Protein AF-A0AAV9V2N9-F1 (afdb_monomer)

Structure (mmCIF, N/CA/C/O backbone):
data_AF-A0AAV9V2N9-F1
#
_entry.id   AF-A0AAV9V2N9-F1
#
loop_
_atom_site.group_PDB
_atom_site.id
_atom_site.type_symbol
_atom_site.label_atom_id
_atom_site.label_alt_id
_atom_site.label_comp_id
_atom_site.label_asym_id
_atom_site.label_entity_id
_atom_site.label_seq_id
_atom_site.pdbx_PDB_ins_code
_atom_site.Cartn_x
_atom_site.Cartn_y
_atom_site.Cartn_z
_atom_site.occupancy
_atom_site.B_iso_or_equiv
_atom_site.auth_seq_id
_atom_site.auth_comp_id
_atom_site.auth_asym_id
_atom_site.auth_atom_id
_atom_site.pdbx_PDB_model_num
ATOM 1 N N . MET A 1 1 ? 4.483 34.507 1.589 1.00 30.48 1 MET A N 1
ATOM 2 C CA . MET A 1 1 ? 4.073 34.152 0.216 1.00 30.48 1 MET A CA 1
ATOM 3 C C . MET A 1 1 ? 5.018 33.038 -0.164 1.00 30.48 1 MET A C 1
ATOM 5 O O . MET A 1 1 ? 6.192 33.314 -0.370 1.00 30.48 1 MET A O 1
ATOM 9 N N . ASP A 1 2 ? 4.564 31.798 -0.028 1.0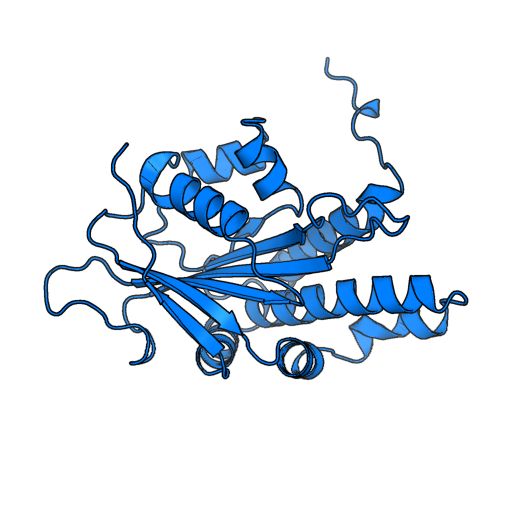0 30.20 2 ASP A N 1
ATOM 10 C CA . ASP A 1 2 ? 5.466 30.648 -0.037 1.00 30.20 2 ASP A CA 1
ATOM 11 C C . ASP A 1 2 ? 5.952 30.371 -1.460 1.00 30.20 2 ASP A C 1
ATOM 13 O O . ASP A 1 2 ? 5.173 30.334 -2.413 1.00 30.20 2 ASP A O 1
ATOM 17 N N . ASP A 1 3 ? 7.270 30.253 -1.594 1.00 29.77 3 ASP A N 1
ATOM 18 C CA . ASP A 1 3 ? 7.972 30.055 -2.854 1.00 29.77 3 ASP A CA 1
ATOM 19 C C . ASP A 1 3 ? 7.705 28.642 -3.400 1.00 29.77 3 ASP A C 1
ATOM 21 O O . ASP A 1 3 ? 8.284 27.642 -2.961 1.00 29.77 3 ASP A O 1
ATOM 25 N N . LEU A 1 4 ? 6.816 28.575 -4.392 1.00 33.50 4 LEU A N 1
ATOM 26 C CA . LEU A 1 4 ? 6.426 27.361 -5.110 1.00 33.50 4 LEU A CA 1
ATOM 27 C C . LEU A 1 4 ? 7.576 26.739 -5.934 1.00 33.50 4 LEU A C 1
ATOM 29 O O . LEU A 1 4 ? 7.412 25.634 -6.447 1.00 33.50 4 LEU A O 1
ATOM 33 N N . THR A 1 5 ? 8.756 27.370 -6.035 1.00 35.03 5 THR A N 1
ATOM 34 C CA . THR A 1 5 ? 9.947 26.758 -6.666 1.00 35.03 5 THR A CA 1
ATOM 35 C C . THR A 1 5 ? 10.635 25.713 -5.777 1.00 35.03 5 THR A C 1
ATOM 37 O O . THR A 1 5 ? 11.459 24.923 -6.248 1.00 35.03 5 THR A O 1
ATOM 40 N N . THR A 1 6 ? 10.257 25.633 -4.497 1.00 40.78 6 THR A N 1
ATOM 41 C CA . THR A 1 6 ? 10.691 24.560 -3.587 1.00 40.78 6 THR A CA 1
ATOM 42 C C . THR A 1 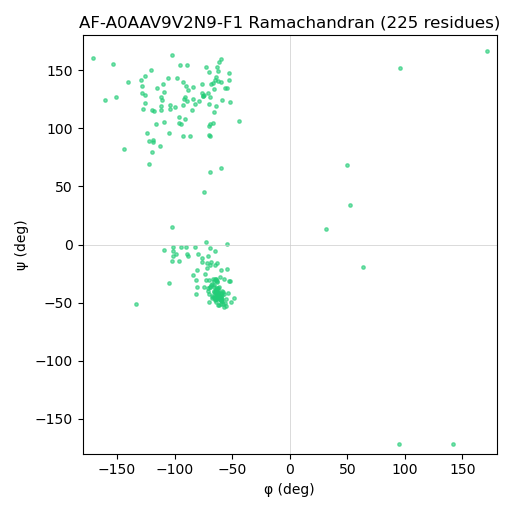6 ? 9.919 23.253 -3.770 1.00 40.78 6 THR A C 1
ATOM 44 O O . THR A 1 6 ? 10.378 22.219 -3.275 1.00 40.78 6 THR A O 1
ATOM 47 N N . ALA A 1 7 ? 8.847 23.240 -4.579 1.00 38.03 7 ALA A N 1
ATOM 48 C CA . ALA A 1 7 ? 8.290 22.024 -5.176 1.00 38.03 7 ALA A CA 1
ATOM 49 C C . ALA A 1 7 ? 9.271 21.488 -6.237 1.00 38.03 7 ALA A C 1
ATOM 51 O O . ALA A 1 7 ? 9.019 21.467 -7.442 1.00 38.03 7 ALA A O 1
ATOM 52 N N . ARG A 1 8 ? 10.468 21.119 -5.775 1.00 42.62 8 ARG A N 1
ATOM 53 C CA . ARG A 1 8 ? 11.568 20.624 -6.586 1.00 42.62 8 ARG A CA 1
ATOM 54 C C . ARG A 1 8 ? 11.140 19.285 -7.162 1.00 42.62 8 ARG A C 1
ATOM 56 O O . ARG A 1 8 ? 11.192 18.264 -6.476 1.00 42.62 8 ARG A O 1
ATOM 63 N N . TRP A 1 9 ? 10.801 19.296 -8.446 1.00 45.22 9 TRP A N 1
ATOM 64 C CA . TRP A 1 9 ? 10.860 18.149 -9.347 1.00 45.22 9 TRP A CA 1
ATOM 65 C C . TRP A 1 9 ? 12.304 17.641 -9.415 1.00 45.22 9 TRP A C 1
ATOM 67 O O . TRP A 1 9 ? 12.992 17.769 -10.421 1.00 45.22 9 TRP A O 1
ATOM 77 N N . HIS A 1 10 ? 12.824 17.124 -8.305 1.00 43.28 10 HIS A N 1
ATOM 78 C CA . HIS A 1 10 ? 14.126 16.497 -8.304 1.00 43.28 10 HIS A CA 1
ATOM 79 C C . HIS A 1 10 ? 13.978 15.191 -9.099 1.00 43.28 10 HIS A C 1
ATOM 81 O O . HIS A 1 10 ? 13.104 14.392 -8.753 1.00 43.28 10 HIS A O 1
ATOM 87 N N . PRO A 1 11 ? 14.798 14.920 -10.129 1.00 48.94 11 PRO A N 1
ATOM 88 C CA . PRO A 1 11 ? 14.666 13.714 -10.953 1.00 48.94 11 PRO A CA 1
ATOM 89 C C . PRO A 1 11 ? 14.643 12.411 -10.136 1.00 48.94 11 PRO A C 1
ATOM 91 O O . PRO A 1 11 ? 13.920 11.474 -10.463 1.00 48.94 11 PRO A O 1
ATOM 94 N N . SER A 1 12 ? 15.336 12.376 -8.990 1.00 53.06 12 SER A N 1
ATOM 95 C CA . SER A 1 12 ? 15.296 11.232 -8.058 1.00 53.06 12 SER A CA 1
ATOM 96 C C . SER A 1 12 ? 13.926 10.973 -7.404 1.00 53.06 12 SER A C 1
ATOM 98 O O . SER A 1 12 ? 13.690 9.881 -6.887 1.00 53.06 12 SER A O 1
ATOM 100 N N . ARG A 1 13 ? 13.019 11.957 -7.422 1.00 66.81 13 ARG A N 1
ATOM 101 C CA . ARG A 1 13 ? 11.655 11.891 -6.875 1.00 66.81 13 ARG A CA 1
ATOM 102 C C . ARG A 1 13 ? 10.589 11.677 -7.949 1.00 66.81 13 ARG A C 1
ATOM 104 O O . ARG A 1 13 ? 9.438 11.433 -7.601 1.00 66.81 13 ARG A O 1
ATOM 111 N N . PHE A 1 14 ? 10.960 11.687 -9.233 1.00 79.75 14 PHE A N 1
ATOM 112 C CA . PHE A 1 14 ? 10.025 11.559 -10.355 1.00 79.75 14 PHE A CA 1
ATOM 113 C C . PHE A 1 14 ? 9.079 10.359 -10.211 1.00 79.75 14 PHE A C 1
ATOM 115 O O . PHE A 1 14 ? 7.864 10.512 -10.279 1.00 79.75 14 PHE A O 1
ATOM 122 N N . ARG A 1 15 ? 9.624 9.173 -9.914 1.00 83.62 15 ARG A N 1
ATOM 123 C CA . ARG A 1 15 ? 8.832 7.941 -9.761 1.00 83.62 15 ARG A CA 1
ATOM 124 C C . ARG A 1 15 ? 7.879 7.976 -8.563 1.00 83.62 15 ARG A C 1
ATOM 126 O O . ARG A 1 15 ? 6.758 7.502 -8.678 1.00 83.62 15 ARG A O 1
ATOM 133 N N . HIS A 1 16 ? 8.284 8.590 -7.451 1.00 83.44 16 HIS A N 1
ATOM 134 C CA . HIS A 1 16 ? 7.426 8.758 -6.272 1.00 83.44 16 HIS A CA 1
ATOM 135 C C . HIS A 1 16 ? 6.204 9.631 -6.604 1.00 83.44 16 HIS A C 1
ATOM 137 O O . HIS A 1 16 ? 5.066 9.270 -6.292 1.00 83.44 16 HIS A O 1
ATOM 143 N N . HIS A 1 17 ? 6.429 10.749 -7.304 1.00 82.38 17 HIS A N 1
ATOM 144 C CA . HIS A 1 17 ? 5.348 11.615 -7.779 1.00 82.38 17 HIS A CA 1
ATOM 145 C C . HIS A 1 17 ? 4.471 10.923 -8.820 1.00 82.38 17 HIS A C 1
ATOM 147 O O . HIS A 1 17 ? 3.252 11.064 -8.773 1.00 82.38 17 HIS A O 1
ATOM 153 N N . PHE A 1 18 ? 5.071 10.157 -9.735 1.00 86.94 18 PHE A N 1
ATOM 154 C CA . PHE A 1 18 ? 4.333 9.391 -10.733 1.00 86.94 18 PHE A CA 1
ATOM 155 C C . PHE A 1 18 ? 3.353 8.411 -10.079 1.00 86.94 18 PHE A C 1
ATOM 157 O O . PHE A 1 18 ? 2.168 8.461 -10.397 1.00 86.94 18 PHE A O 1
ATOM 164 N N . ILE A 1 19 ? 3.818 7.594 -9.126 1.00 88.19 19 ILE A N 1
ATOM 165 C CA . ILE A 1 19 ? 2.978 6.628 -8.398 1.00 88.19 19 ILE A CA 1
ATOM 166 C C . ILE A 1 19 ? 1.816 7.341 -7.710 1.00 88.19 19 ILE A C 1
ATOM 168 O O . ILE A 1 19 ? 0.660 6.998 -7.940 1.00 88.19 19 ILE A O 1
ATOM 172 N N . THR A 1 20 ? 2.121 8.364 -6.908 1.00 84.62 20 THR A N 1
ATOM 173 C CA . THR A 1 20 ? 1.107 9.082 -6.124 1.00 84.62 20 THR A CA 1
ATOM 174 C C . THR A 1 20 ? 0.051 9.704 -7.044 1.00 84.62 20 THR A C 1
ATOM 176 O O . THR A 1 20 ? -1.144 9.481 -6.868 1.00 84.62 20 THR A O 1
ATOM 179 N N . ASN A 1 21 ? 0.477 10.417 -8.092 1.00 87.38 21 ASN A N 1
ATOM 180 C CA . ASN A 1 21 ? -0.438 11.049 -9.045 1.00 87.38 21 ASN A CA 1
ATOM 181 C C . ASN A 1 21 ? -1.280 10.029 -9.815 1.00 87.38 21 ASN A C 1
ATOM 183 O O . ASN A 1 21 ? -2.457 10.281 -10.080 1.00 87.38 21 ASN A O 1
ATOM 187 N N . TYR A 1 22 ? -0.683 8.899 -10.198 1.00 91.44 22 TYR A N 1
ATOM 188 C CA . TYR A 1 22 ? -1.402 7.829 -10.874 1.00 91.44 22 TYR A CA 1
ATOM 189 C C . TYR A 1 22 ? -2.496 7.265 -9.970 1.00 91.44 22 TYR A C 1
ATOM 191 O O . TYR A 1 22 ? -3.656 7.216 -10.372 1.00 91.44 22 TYR A O 1
ATOM 199 N N . LEU A 1 23 ? -2.148 6.891 -8.738 1.00 91.31 23 LEU A N 1
ATOM 200 C CA . LEU A 1 23 ? -3.081 6.277 -7.798 1.00 91.31 23 LEU A CA 1
ATOM 201 C C . LEU A 1 23 ? -4.194 7.237 -7.362 1.00 91.31 23 LEU A C 1
ATOM 203 O O . LEU A 1 23 ? -5.339 6.807 -7.250 1.00 91.31 23 LEU A O 1
ATOM 207 N N . CYS A 1 24 ? -3.915 8.536 -7.216 1.00 88.50 24 CYS A N 1
ATOM 208 C CA . CYS A 1 24 ? -4.960 9.541 -6.994 1.00 88.50 24 CYS A CA 1
ATOM 209 C C . CYS A 1 24 ? -5.966 9.575 -8.155 1.00 88.50 24 CYS A C 1
ATOM 211 O O . CYS A 1 24 ? -7.172 9.487 -7.930 1.00 88.50 24 CYS A O 1
ATOM 213 N N . LYS A 1 25 ? -5.486 9.606 -9.407 1.00 91.31 25 LYS A N 1
ATOM 214 C CA . LYS A 1 25 ? -6.361 9.547 -10.592 1.00 91.31 25 LYS A CA 1
ATOM 215 C C . LYS A 1 25 ? -7.123 8.224 -10.684 1.00 91.31 25 LYS A C 1
ATOM 217 O O . LYS A 1 25 ? -8.287 8.217 -11.077 1.00 91.31 25 LYS A O 1
ATOM 222 N N . ALA A 1 26 ? -6.482 7.110 -10.337 1.00 92.38 26 ALA A N 1
ATOM 223 C CA . ALA A 1 26 ? -7.113 5.795 -10.321 1.00 92.38 26 ALA A CA 1
ATOM 224 C C . ALA A 1 26 ? -8.224 5.722 -9.265 1.00 92.38 26 ALA A C 1
ATOM 226 O O . ALA A 1 26 ? -9.309 5.230 -9.566 1.00 92.38 26 ALA A O 1
ATOM 227 N N . ARG A 1 27 ? -8.005 6.274 -8.065 1.00 92.38 27 ARG A N 1
ATOM 228 C CA . ARG A 1 27 ? -9.026 6.372 -7.014 1.00 92.38 27 ARG A CA 1
ATOM 229 C C . ARG A 1 27 ? -10.241 7.163 -7.497 1.00 92.38 27 ARG A C 1
ATOM 231 O O . ARG A 1 27 ? -11.364 6.691 -7.345 1.00 92.38 27 ARG A O 1
ATOM 238 N N . ASP A 1 28 ? -10.022 8.317 -8.123 1.00 91.94 28 ASP A N 1
ATOM 239 C CA . ASP A 1 28 ? -11.106 9.174 -8.622 1.00 91.94 28 ASP A CA 1
ATOM 240 C C . ASP A 1 28 ? -11.877 8.518 -9.785 1.00 91.94 28 ASP A C 1
ATOM 242 O O . ASP A 1 28 ? -13.093 8.686 -9.914 1.00 91.94 28 ASP A O 1
ATOM 246 N N . LYS A 1 29 ? -11.176 7.738 -10.620 1.00 94.50 29 LYS A N 1
ATOM 247 C CA . LYS A 1 29 ? -11.753 6.957 -11.722 1.00 94.50 29 LYS A CA 1
ATOM 248 C C . LYS A 1 29 ? -12.595 5.783 -11.223 1.00 94.50 29 LYS A C 1
ATOM 250 O O . LYS A 1 29 ? -13.705 5.592 -11.712 1.00 94.50 29 LYS A O 1
ATOM 255 N N . HIS A 1 30 ? -12.052 4.979 -10.310 1.00 94.38 30 HIS A N 1
ATOM 256 C CA . HIS A 1 30 ? -12.666 3.720 -9.878 1.00 94.38 30 HIS A CA 1
ATOM 257 C C . HIS A 1 30 ? -13.711 3.911 -8.781 1.00 94.38 30 HIS A C 1
ATOM 259 O O . HIS A 1 30 ? -14.632 3.107 -8.712 1.00 94.38 30 HIS A O 1
ATOM 265 N N . LYS A 1 31 ? -13.605 4.982 -7.978 1.00 91.75 31 LYS A N 1
ATOM 266 C CA . LYS A 1 31 ? -14.532 5.320 -6.885 1.00 91.75 31 LYS A CA 1
ATOM 267 C C . LYS A 1 31 ? -14.782 4.108 -5.973 1.00 91.75 31 LYS A C 1
ATOM 269 O O . LYS A 1 31 ? -15.884 3.555 -5.999 1.00 91.75 31 LYS A O 1
ATOM 274 N N . PRO A 1 32 ? -13.760 3.666 -5.211 1.00 88.62 32 PRO A N 1
ATOM 275 C CA . PRO A 1 32 ? -13.840 2.440 -4.424 1.00 88.62 32 PRO A CA 1
ATOM 276 C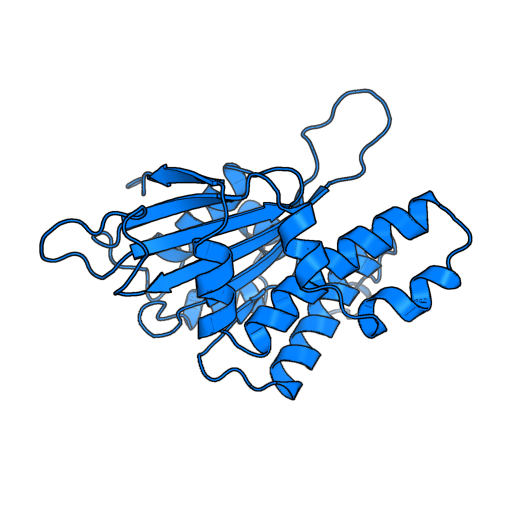 C . PRO A 1 32 ? -15.077 2.434 -3.525 1.00 88.62 32 PRO A C 1
ATOM 278 O O . PRO A 1 32 ? -15.452 3.453 -2.946 1.00 88.62 32 PRO A O 1
ATOM 281 N N . THR A 1 33 ? -15.702 1.263 -3.395 1.00 86.38 33 THR A N 1
ATOM 282 C CA . THR A 1 33 ? -16.938 1.081 -2.616 1.00 86.38 33 THR A CA 1
ATOM 283 C C . THR A 1 33 ? -16.737 1.237 -1.112 1.00 86.38 33 THR A C 1
ATOM 285 O O . THR A 1 33 ? -17.711 1.369 -0.377 1.00 86.38 33 THR A O 1
ATOM 288 N N . VAL A 1 34 ? -15.485 1.205 -0.652 1.00 83.12 34 VAL A N 1
ATOM 289 C CA . VAL A 1 34 ? -15.088 1.504 0.725 1.00 83.12 34 VAL A CA 1
ATOM 290 C C . VAL A 1 34 ? -14.106 2.676 0.719 1.00 83.12 34 VAL A C 1
ATOM 292 O O . VAL A 1 34 ? -13.360 2.831 -0.254 1.00 83.12 34 VAL A O 1
ATOM 295 N N . PRO A 1 35 ? -14.065 3.497 1.780 1.00 82.00 35 PRO A N 1
ATOM 296 C CA . PRO A 1 35 ? -13.072 4.557 1.892 1.00 82.00 35 PRO A CA 1
ATOM 297 C C . PRO A 1 35 ? -11.646 3.989 1.853 1.00 82.00 35 PRO A C 1
ATOM 299 O O . PRO A 1 35 ? -11.291 3.129 2.659 1.00 82.00 35 PRO A O 1
ATOM 302 N N . ILE A 1 36 ? -10.827 4.482 0.920 1.00 87.56 36 ILE A N 1
ATOM 303 C CA . ILE A 1 36 ? -9.404 4.140 0.800 1.00 87.56 36 ILE A CA 1
ATOM 304 C C . ILE A 1 36 ? -8.594 5.423 0.742 1.00 87.56 36 ILE A C 1
ATOM 306 O O . ILE A 1 36 ? -8.846 6.295 -0.099 1.00 87.56 36 ILE A O 1
ATOM 310 N N . THR A 1 37 ? -7.560 5.486 1.572 1.00 86.62 37 THR A N 1
ATOM 311 C CA . THR A 1 37 ? -6.577 6.564 1.511 1.00 86.62 37 THR A CA 1
ATOM 312 C C . THR A 1 37 ? -5.300 6.063 0.865 1.00 86.62 37 THR A C 1
ATOM 314 O O . THR A 1 37 ? -4.667 5.122 1.336 1.00 86.62 37 THR A O 1
ATOM 317 N N . VAL A 1 38 ? -4.940 6.706 -0.242 1.00 88.25 38 VAL A N 1
ATOM 318 C CA . VAL A 1 38 ? -3.639 6.550 -0.888 1.00 88.25 38 VAL A CA 1
ATOM 319 C C . VAL A 1 38 ? -2.734 7.627 -0.323 1.00 88.25 38 VAL A C 1
ATOM 321 O O . VAL A 1 38 ? -3.046 8.808 -0.470 1.00 88.25 38 VAL A O 1
ATOM 324 N N . CYS A 1 39 ? -1.644 7.204 0.300 1.00 87.12 39 CYS A N 1
ATOM 325 C CA . CYS A 1 39 ? -0.656 8.096 0.871 1.00 87.12 39 CYS A CA 1
ATOM 326 C C . CYS A 1 39 ? 0.428 8.455 -0.153 1.00 87.12 39 CYS A C 1
ATOM 328 O O . CYS A 1 39 ? 0.725 7.673 -1.065 1.00 87.12 39 CYS A O 1
ATOM 330 N N . THR A 1 40 ? 1.072 9.608 0.014 1.00 83.38 40 THR A N 1
ATOM 331 C CA . THR A 1 40 ? 2.274 9.942 -0.745 1.00 83.38 40 THR A CA 1
ATOM 332 C C . THR A 1 40 ? 3.387 8.959 -0.425 1.00 83.38 40 THR A C 1
ATOM 334 O O . THR A 1 40 ? 3.509 8.421 0.680 1.00 83.38 40 THR A O 1
ATOM 337 N N . ALA A 1 41 ? 4.279 8.785 -1.397 1.00 78.94 41 ALA A N 1
ATOM 338 C CA . ALA A 1 41 ? 5.403 7.882 -1.228 1.00 78.94 41 ALA A CA 1
ATOM 339 C C . ALA A 1 41 ? 6.508 8.386 -0.277 1.00 78.94 41 ALA A C 1
ATOM 341 O O . ALA A 1 41 ? 7.524 7.713 -0.113 1.00 78.94 41 ALA A O 1
ATOM 342 N N . PHE A 1 42 ? 6.318 9.559 0.335 1.00 79.75 42 PHE A N 1
ATOM 343 C CA . PHE A 1 42 ? 7.222 10.144 1.326 1.00 79.75 42 PHE A CA 1
ATOM 344 C C . PHE A 1 42 ? 6.641 10.141 2.738 1.00 79.75 42 PHE A C 1
ATOM 346 O O . PHE A 1 42 ? 7.373 10.473 3.663 1.00 79.75 42 PHE A O 1
ATOM 353 N N . LEU A 1 43 ? 5.383 9.723 2.927 1.00 83.56 43 LEU A N 1
ATOM 354 C CA . LEU A 1 43 ? 4.702 9.790 4.221 1.00 83.56 43 LEU A CA 1
ATOM 355 C C . LEU A 1 43 ? 5.551 9.220 5.367 1.00 83.56 43 LEU A C 1
ATOM 357 O O . LEU A 1 43 ? 5.671 9.838 6.416 1.00 83.56 43 LEU A O 1
ATOM 361 N N . LEU A 1 44 ? 6.169 8.052 5.177 1.00 83.38 44 LEU A N 1
ATOM 362 C CA . LEU A 1 44 ? 6.963 7.410 6.231 1.00 83.38 44 LEU A CA 1
ATOM 363 C C . LEU A 1 44 ? 8.258 8.172 6.545 1.00 83.38 44 LEU A C 1
ATOM 365 O O . LEU A 1 44 ? 8.632 8.269 7.710 1.00 83.38 44 LEU A O 1
ATOM 369 N N . ASP A 1 45 ? 8.907 8.750 5.529 1.00 81.81 45 ASP A N 1
ATOM 370 C CA . ASP A 1 45 ? 10.077 9.615 5.723 1.00 81.81 45 ASP A CA 1
ATOM 371 C C . ASP A 1 45 ? 9.681 10.900 6.471 1.00 81.81 45 ASP A C 1
ATOM 373 O O . ASP A 1 45 ? 10.415 11.360 7.347 1.00 81.81 45 ASP A O 1
ATOM 377 N N . GLU A 1 46 ? 8.522 11.474 6.133 1.00 82.31 46 GLU A N 1
ATOM 378 C CA . GLU A 1 46 ? 7.975 12.672 6.775 1.00 82.31 46 GLU A CA 1
ATOM 379 C C . GLU A 1 46 ? 7.638 12.400 8.248 1.00 82.31 46 GLU A C 1
ATOM 381 O O . GLU A 1 46 ? 8.063 13.152 9.127 1.00 82.31 46 GLU A O 1
ATOM 386 N N . LEU A 1 47 ? 6.965 11.280 8.539 1.00 81.75 47 LEU A N 1
ATOM 387 C CA . LEU A 1 47 ? 6.633 10.857 9.903 1.00 81.75 47 LEU A CA 1
ATOM 388 C C . LEU A 1 47 ? 7.881 10.623 10.757 1.00 81.75 47 LEU A C 1
ATOM 390 O O . LEU A 1 47 ? 7.944 11.134 11.877 1.00 81.75 47 LEU A O 1
ATOM 394 N N . ALA A 1 48 ? 8.887 9.926 10.220 1.00 81.56 48 ALA A N 1
ATOM 395 C CA . ALA A 1 48 ? 10.139 9.647 10.925 1.00 81.56 48 ALA A CA 1
ATOM 396 C C . ALA A 1 48 ? 10.925 10.928 11.259 1.00 81.56 48 ALA A C 1
ATOM 398 O O . ALA A 1 48 ? 11.607 11.013 12.281 1.00 81.56 48 ALA A O 1
ATOM 399 N N . ARG A 1 49 ? 10.824 11.956 10.409 1.00 81.69 49 ARG A N 1
ATOM 400 C CA . ARG A 1 49 ? 11.475 13.260 10.619 1.00 81.69 49 ARG A CA 1
ATOM 401 C C . ARG A 1 49 ? 10.618 14.256 11.392 1.00 81.69 49 ARG A C 1
ATOM 403 O O . ARG A 1 49 ? 11.087 15.360 11.661 1.00 81.69 49 ARG A O 1
ATOM 410 N N . ASN A 1 50 ? 9.391 13.881 11.758 1.00 76.06 50 ASN A N 1
ATOM 411 C CA . ASN A 1 50 ? 8.377 14.787 12.296 1.00 76.06 50 ASN A CA 1
ATOM 412 C C . ASN A 1 50 ? 8.144 16.018 11.394 1.00 76.06 50 ASN A C 1
ATOM 414 O O . ASN A 1 50 ? 7.873 17.119 11.876 1.00 76.06 50 ASN A O 1
ATOM 418 N N . GLU A 1 51 ? 8.264 15.838 10.077 1.00 79.94 51 GLU A N 1
ATOM 419 C CA . GLU A 1 51 ? 7.916 16.855 9.090 1.00 79.94 51 GLU A CA 1
ATOM 420 C C . GLU A 1 51 ? 6.387 16.919 8.965 1.00 79.94 51 GLU A C 1
ATOM 422 O O . GLU A 1 51 ? 5.704 15.905 8.824 1.00 79.94 51 GLU A O 1
ATOM 427 N N . ARG A 1 52 ? 5.823 18.128 9.043 1.00 69.56 52 ARG A N 1
ATOM 428 C CA . ARG A 1 52 ? 4.373 18.334 8.984 1.00 69.56 52 ARG A CA 1
ATOM 429 C C . ARG A 1 52 ? 3.951 18.684 7.557 1.00 69.56 52 ARG A C 1
ATOM 431 O O . ARG A 1 52 ? 4.165 19.810 7.115 1.00 69.56 52 ARG A O 1
ATOM 438 N N . SER A 1 53 ? 3.349 17.728 6.850 1.00 74.75 53 SER A N 1
ATOM 439 C CA . SER A 1 53 ? 2.739 17.925 5.526 1.00 74.75 53 SER A CA 1
ATOM 440 C C . SER A 1 53 ? 1.210 18.030 5.605 1.00 74.75 53 SER A C 1
ATOM 442 O O . SER A 1 53 ? 0.611 17.626 6.600 1.00 74.75 53 SER A O 1
ATOM 444 N N . ILE A 1 54 ? 0.562 18.556 4.553 1.00 72.44 54 ILE A N 1
ATOM 445 C CA . ILE A 1 54 ? -0.914 18.620 4.464 1.00 72.44 54 ILE A CA 1
ATOM 446 C C . ILE A 1 54 ? -1.514 17.218 4.593 1.00 72.44 54 ILE A C 1
ATOM 448 O O . ILE A 1 54 ? -2.504 17.030 5.290 1.00 72.44 54 ILE A O 1
ATOM 452 N N . GLU A 1 55 ? -0.906 16.233 3.936 1.00 73.69 55 GLU A N 1
ATOM 453 C CA . GLU A 1 55 ? -1.343 14.844 4.017 1.00 73.69 55 GLU A CA 1
ATOM 454 C C . GLU A 1 55 ? -1.173 14.280 5.426 1.00 73.69 55 GLU A C 1
ATOM 456 O O . GLU A 1 55 ? -2.124 13.715 5.962 1.00 73.69 55 GLU A O 1
ATOM 461 N N . SER A 1 56 ? -0.007 14.484 6.047 1.00 74.44 56 SER A N 1
ATOM 462 C CA . SER A 1 56 ? 0.212 14.087 7.438 1.00 74.44 56 SER A CA 1
ATOM 463 C C . SER A 1 56 ? -0.798 14.763 8.366 1.00 74.44 56 SER A C 1
ATOM 465 O O . SER A 1 56 ? -1.355 14.111 9.235 1.00 74.44 56 SER A O 1
ATOM 467 N N . ASP A 1 57 ? -1.117 16.042 8.157 1.00 76.19 57 ASP A N 1
ATOM 468 C CA . ASP A 1 57 ? -2.137 16.751 8.933 1.00 76.19 57 ASP A CA 1
ATOM 469 C C . ASP A 1 57 ? -3.540 16.180 8.743 1.00 76.19 57 ASP A C 1
ATOM 471 O O . ASP A 1 57 ? -4.287 16.053 9.712 1.00 76.19 57 ASP A O 1
ATOM 475 N N . VAL A 1 58 ? -3.906 15.827 7.513 1.00 73.75 58 VAL A N 1
ATOM 476 C CA . VAL A 1 58 ? -5.187 15.179 7.216 1.00 73.75 58 VAL A CA 1
ATOM 477 C C . VAL A 1 58 ? -5.238 13.802 7.881 1.00 73.75 58 VAL A C 1
ATOM 479 O O . VAL A 1 58 ? -6.213 13.506 8.568 1.00 73.75 58 VAL A O 1
ATOM 482 N N . LEU A 1 59 ? -4.169 13.005 7.782 1.00 77.50 59 LEU A N 1
ATOM 483 C CA . LEU A 1 59 ? -4.039 11.708 8.457 1.00 77.50 59 LEU A CA 1
ATOM 484 C C . LEU A 1 59 ? -4.151 11.827 9.980 1.00 77.50 59 LEU A C 1
ATOM 486 O O . LEU A 1 59 ? -4.873 11.064 10.616 1.00 77.50 59 LEU A O 1
ATOM 490 N N . LEU A 1 60 ? -3.494 12.830 10.557 1.00 75.06 60 LEU A N 1
ATOM 491 C CA . LEU A 1 60 ? -3.493 13.074 11.992 1.00 75.06 60 LEU A CA 1
ATOM 492 C C . LEU A 1 60 ? -4.811 13.656 12.507 1.00 75.06 60 LEU A C 1
ATOM 494 O O . LEU A 1 60 ? -5.096 13.489 13.683 1.00 75.06 60 LEU A O 1
ATOM 498 N N . ARG A 1 61 ? -5.612 14.358 11.696 1.00 69.69 61 ARG A N 1
ATOM 499 C CA . ARG A 1 61 ? -6.828 15.053 12.172 1.00 69.69 61 ARG A CA 1
ATOM 500 C C . ARG A 1 61 ? -8.137 14.370 11.801 1.00 69.69 61 ARG A C 1
ATOM 502 O O . ARG A 1 61 ? -9.105 14.514 12.538 1.00 69.69 61 ARG A O 1
ATOM 509 N N . SER A 1 62 ? -8.196 13.708 10.649 1.00 59.31 62 SER A N 1
ATOM 510 C CA . SER A 1 62 ? -9.466 13.282 10.046 1.00 59.31 62 SER A CA 1
ATOM 511 C C . SER A 1 62 ? -9.793 11.803 10.218 1.00 59.31 62 SER A C 1
ATOM 513 O O . SER A 1 62 ? -10.934 11.427 9.964 1.00 59.31 62 SER A O 1
ATOM 515 N N . PHE A 1 63 ? -8.843 10.955 10.609 1.00 58.84 63 PHE A N 1
ATOM 516 C CA . PHE A 1 63 ? -9.037 9.511 10.489 1.00 58.84 63 PHE A CA 1
ATOM 517 C C . PHE A 1 63 ? -9.609 8.904 11.752 1.00 58.84 63 PHE A C 1
ATOM 519 O O . PHE A 1 63 ? -8.871 8.470 12.626 1.00 58.84 63 PHE A O 1
ATOM 526 N N . ASP A 1 64 ? -10.931 8.789 11.787 1.00 61.28 64 ASP A N 1
ATOM 527 C CA . ASP A 1 64 ? -11.529 7.669 12.492 1.00 61.28 64 ASP A CA 1
ATOM 528 C C . ASP A 1 64 ? -11.232 6.384 11.702 1.00 61.28 64 ASP A C 1
ATOM 530 O O . ASP A 1 64 ? -11.929 6.033 10.746 1.00 61.28 64 ASP A O 1
ATOM 534 N N . PHE A 1 65 ? -10.151 5.693 12.056 1.00 64.62 65 PHE A N 1
ATOM 535 C CA . PHE A 1 65 ? -9.795 4.428 11.413 1.00 64.62 65 PHE A CA 1
ATOM 536 C C . PHE A 1 65 ? -10.778 3.293 11.770 1.00 64.62 65 PHE A C 1
ATOM 538 O O . PHE A 1 65 ? -10.632 2.185 11.250 1.00 64.62 65 PHE A O 1
ATOM 545 N N . ASP A 1 66 ? -11.775 3.525 12.644 1.00 59.50 66 ASP A N 1
ATOM 546 C CA . ASP A 1 66 ? -12.918 2.616 12.841 1.00 59.50 66 ASP A CA 1
ATOM 547 C C . ASP A 1 66 ? -13.851 2.623 11.618 1.00 59.50 66 ASP A C 1
ATOM 549 O O . ASP A 1 66 ? -14.414 1.587 11.274 1.00 59.50 66 ASP A O 1
ATOM 553 N N . SER A 1 67 ? -13.956 3.745 10.897 1.00 57.41 67 SER A N 1
ATOM 554 C CA . SER A 1 67 ? -14.803 3.884 9.700 1.00 57.41 67 SER A CA 1
ATOM 555 C C . SER A 1 67 ? -14.056 3.741 8.362 1.00 57.41 67 SER A C 1
ATOM 557 O O . SER A 1 67 ? -14.692 3.658 7.308 1.00 57.41 67 SER A O 1
ATOM 559 N N . HIS A 1 68 ? -12.716 3.676 8.378 1.00 63.12 68 HIS A N 1
ATOM 560 C CA . HIS A 1 68 ? -11.859 3.719 7.181 1.00 63.12 68 HIS A CA 1
ATOM 561 C C . HIS A 1 68 ? -10.939 2.490 7.090 1.00 63.12 68 HIS A C 1
ATOM 563 O O . HIS A 1 68 ? -9.858 2.483 7.674 1.00 63.12 68 HIS A O 1
ATOM 569 N N . PRO A 1 69 ? -11.316 1.440 6.344 1.00 72.19 69 PRO A N 1
ATOM 570 C CA . PRO 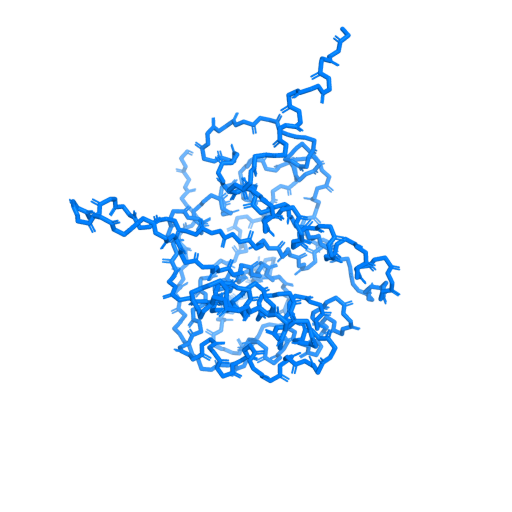A 1 69 ? -10.693 0.129 6.507 1.00 72.19 69 PRO A CA 1
ATOM 571 C C . PRO A 1 69 ? -9.362 -0.063 5.763 1.00 72.19 69 PRO A C 1
ATOM 573 O O . PRO A 1 69 ? -8.795 -1.157 5.850 1.00 72.19 69 PRO A O 1
ATOM 576 N N . THR A 1 70 ? -8.850 0.912 4.989 1.00 86.31 70 THR A N 1
ATOM 577 C CA . THR A 1 70 ? -7.619 0.697 4.198 1.00 86.31 70 THR A CA 1
ATOM 578 C C . THR A 1 70 ? -6.757 1.941 3.940 1.00 86.31 70 THR A C 1
ATOM 580 O O . THR A 1 70 ? -7.220 2.924 3.355 1.00 86.31 70 THR A O 1
ATOM 583 N N . LEU A 1 71 ? -5.462 1.846 4.272 1.00 90.06 71 LEU A N 1
ATOM 584 C CA . LEU A 1 71 ? -4.403 2.740 3.774 1.00 90.06 71 LEU A CA 1
ATOM 585 C C . LEU A 1 71 ? -3.536 2.026 2.741 1.00 90.06 71 LEU A C 1
ATOM 587 O O . LEU A 1 71 ? -3.203 0.855 2.917 1.00 90.06 71 LEU A O 1
ATOM 591 N N . ILE A 1 72 ? -3.110 2.759 1.716 1.00 92.12 72 ILE A N 1
ATOM 592 C CA . ILE A 1 72 ? -2.115 2.322 0.735 1.00 92.12 72 ILE A CA 1
ATOM 593 C C . ILE A 1 72 ? -0.922 3.268 0.829 1.00 92.12 72 ILE A C 1
ATOM 595 O O . ILE A 1 72 ? -1.048 4.449 0.515 1.00 92.12 72 ILE A O 1
ATOM 599 N N . ILE A 1 73 ? 0.235 2.754 1.237 1.00 91.62 73 ILE A N 1
ATOM 600 C CA . ILE A 1 73 ? 1.461 3.536 1.419 1.00 91.62 73 ILE A CA 1
ATOM 601 C C . ILE A 1 73 ? 2.554 2.934 0.523 1.00 91.62 73 ILE A C 1
ATOM 603 O O . ILE A 1 73 ? 3.270 2.020 0.948 1.00 91.62 73 ILE A O 1
ATOM 607 N N . PRO A 1 74 ? 2.681 3.388 -0.736 1.00 89.38 74 PRO A N 1
ATOM 608 C CA . PRO A 1 74 ? 3.830 3.033 -1.562 1.00 89.38 74 PRO A CA 1
ATOM 609 C C . PRO A 1 74 ? 5.078 3.698 -0.976 1.00 89.38 74 PRO A C 1
ATOM 611 O O . PRO A 1 74 ? 5.026 4.852 -0.583 1.00 89.38 74 PRO A O 1
ATOM 614 N N . THR A 1 75 ? 6.214 3.019 -0.901 1.00 87.44 75 THR A N 1
ATOM 615 C CA . THR A 1 75 ? 7.446 3.617 -0.374 1.00 87.44 75 THR A CA 1
ATOM 616 C C . THR A 1 75 ? 8.683 2.958 -0.959 1.00 87.44 75 THR A C 1
ATOM 618 O O . THR A 1 75 ? 8.658 1.803 -1.389 1.00 87.44 75 THR A O 1
ATOM 621 N N . LYS A 1 76 ? 9.790 3.701 -0.978 1.00 86.06 76 LYS A N 1
ATOM 622 C CA . LYS A 1 76 ? 11.093 3.182 -1.383 1.00 86.06 76 LYS A CA 1
ATOM 623 C C . LYS A 1 76 ? 12.005 3.079 -0.172 1.00 86.06 76 LYS A C 1
ATOM 625 O O . LYS A 1 76 ? 12.558 4.077 0.285 1.00 86.06 76 LYS A O 1
ATOM 630 N N . ILE A 1 77 ? 12.222 1.861 0.305 1.00 82.38 77 ILE A N 1
ATOM 631 C CA . ILE A 1 77 ? 13.106 1.591 1.436 1.00 82.38 77 ILE A CA 1
ATOM 632 C C . ILE A 1 77 ? 14.544 1.622 0.935 1.00 82.38 77 ILE A C 1
ATOM 634 O O . ILE A 1 77 ? 14.926 0.892 0.021 1.00 82.38 77 ILE A O 1
ATOM 638 N N . LYS A 1 78 ? 15.376 2.475 1.529 1.00 74.31 78 LYS A N 1
ATOM 639 C CA . LYS A 1 78 ? 16.816 2.461 1.262 1.00 74.31 78 LYS A CA 1
ATOM 640 C C . LYS A 1 78 ? 17.489 1.531 2.268 1.00 74.31 78 LYS A C 1
ATOM 642 O O . LYS A 1 78 ? 17.297 1.732 3.465 1.00 74.31 78 LYS A O 1
ATOM 647 N N . PRO A 1 79 ? 18.291 0.547 1.832 1.00 61.50 79 PRO A N 1
ATOM 648 C CA . PRO A 1 79 ? 19.068 -0.242 2.774 1.00 61.50 79 PRO A CA 1
ATOM 649 C C . PRO A 1 79 ? 20.013 0.677 3.557 1.00 61.50 79 PRO A C 1
ATOM 651 O O . PRO A 1 79 ? 20.617 1.589 2.982 1.00 61.50 79 PRO A O 1
ATOM 654 N N . ALA A 1 80 ? 20.157 0.425 4.862 1.00 56.59 80 ALA A N 1
ATOM 655 C CA . ALA A 1 80 ? 21.182 1.069 5.677 1.00 56.59 80 ALA A CA 1
ATOM 656 C C . ALA A 1 80 ? 22.539 0.884 4.978 1.00 56.59 80 ALA A C 1
ATOM 658 O O . ALA A 1 80 ? 22.910 -0.238 4.628 1.00 56.59 80 ALA A O 1
ATOM 659 N N . ALA A 1 81 ? 23.216 1.997 4.685 1.00 48.09 81 ALA A N 1
ATOM 660 C CA . ALA A 1 81 ? 24.316 2.080 3.731 1.00 48.09 81 ALA A CA 1
ATOM 661 C C . ALA A 1 81 ? 25.322 0.917 3.851 1.00 48.09 81 ALA A C 1
ATOM 663 O O . ALA A 1 81 ? 26.155 0.884 4.758 1.00 48.09 81 ALA A O 1
ATOM 664 N N . ARG A 1 82 ? 25.306 -0.022 2.894 1.00 42.97 82 ARG A N 1
ATOM 665 C CA . ARG A 1 82 ? 26.471 -0.882 2.659 1.00 42.97 82 ARG A CA 1
ATOM 666 C C . ARG A 1 82 ? 27.505 -0.032 1.926 1.00 42.97 82 ARG A C 1
ATOM 668 O O . ARG A 1 82 ? 27.186 0.580 0.912 1.00 42.97 82 ARG A O 1
ATOM 675 N N . ARG A 1 83 ? 28.739 0.003 2.439 1.00 44.69 83 ARG A N 1
ATOM 676 C CA . ARG A 1 83 ? 29.885 0.819 1.972 1.00 44.69 83 ARG A CA 1
ATOM 677 C C . ARG A 1 83 ? 30.261 0.679 0.479 1.00 44.69 83 ARG A C 1
ATOM 679 O O . ARG A 1 83 ? 31.173 1.365 0.038 1.00 44.69 83 ARG A O 1
ATOM 686 N N . ASN A 1 84 ? 29.553 -0.132 -0.309 1.00 39.56 84 ASN A N 1
ATOM 687 C CA . ASN A 1 84 ? 29.854 -0.403 -1.712 1.00 39.56 84 ASN A CA 1
ATOM 688 C C . ASN A 1 84 ? 28.699 0.036 -2.630 1.00 39.56 84 ASN A C 1
ATOM 690 O O . ASN A 1 84 ? 27.820 -0.755 -2.954 1.00 39.56 84 ASN A O 1
ATOM 694 N N . GLY A 1 85 ? 28.733 1.303 -3.052 1.00 39.62 85 GLY A N 1
ATOM 695 C CA . GLY A 1 85 ? 28.402 1.780 -4.409 1.00 39.62 85 GLY A CA 1
ATOM 696 C C . GLY A 1 85 ? 26.990 1.636 -5.001 1.00 39.62 85 GLY A C 1
ATOM 697 O O . GLY A 1 85 ? 26.686 2.370 -5.936 1.00 39.62 85 GLY A O 1
ATOM 698 N N . SER A 1 86 ? 26.112 0.768 -4.498 1.00 44.53 86 SER A N 1
ATOM 699 C CA . SER A 1 86 ? 24.731 0.643 -4.982 1.00 44.53 86 SER A CA 1
ATOM 700 C C . SER A 1 86 ? 23.749 1.022 -3.877 1.00 44.53 86 SER A C 1
ATOM 702 O O . SER A 1 86 ? 23.525 0.279 -2.926 1.00 44.53 86 SER A O 1
ATOM 704 N N . THR A 1 87 ? 23.189 2.225 -4.003 1.00 50.69 87 THR A N 1
ATOM 705 C CA . THR A 1 87 ? 22.233 2.855 -3.076 1.00 50.69 87 THR A CA 1
ATOM 706 C C . THR A 1 87 ? 20.790 2.786 -3.584 1.00 50.69 87 THR A C 1
ATOM 708 O O . THR A 1 87 ? 19.921 3.522 -3.105 1.00 50.69 87 THR A O 1
ATOM 711 N N . ALA A 1 88 ? 20.513 1.943 -4.585 1.00 63.81 88 ALA A N 1
ATOM 712 C CA . ALA A 1 88 ? 19.175 1.812 -5.139 1.00 63.81 88 ALA A CA 1
ATOM 713 C C . ALA A 1 88 ? 18.262 1.141 -4.101 1.00 63.81 88 ALA A C 1
ATOM 715 O O . ALA A 1 88 ? 18.361 -0.054 -3.852 1.00 63.81 88 ALA A O 1
ATOM 716 N N . GLY A 1 89 ? 17.409 1.941 -3.455 1.00 72.25 89 GLY A N 1
ATOM 717 C CA . GLY A 1 89 ? 16.388 1.423 -2.547 1.00 72.25 89 GLY A CA 1
ATOM 718 C C . GLY A 1 89 ? 15.417 0.473 -3.251 1.00 72.25 89 GLY A C 1
ATOM 719 O O . GLY A 1 89 ? 15.270 0.525 -4.474 1.00 72.25 89 GLY A O 1
ATOM 720 N N . THR A 1 90 ? 14.740 -0.360 -2.476 1.00 82.88 90 THR A N 1
ATOM 721 C CA . THR A 1 90 ? 13.726 -1.304 -2.942 1.00 82.88 90 THR A CA 1
ATOM 722 C C . THR A 1 90 ? 12.332 -0.733 -2.739 1.00 82.88 90 THR A C 1
ATOM 724 O O . THR A 1 90 ? 12.058 -0.015 -1.779 1.00 82.88 90 THR A O 1
ATOM 727 N N . TRP A 1 91 ? 11.451 -1.017 -3.688 1.00 86.62 91 TRP A N 1
ATOM 728 C CA . TRP A 1 91 ? 10.063 -0.592 -3.632 1.00 86.62 91 TRP A CA 1
ATOM 729 C C . TRP A 1 91 ? 9.236 -1.567 -2.796 1.00 86.62 91 TRP A C 1
ATOM 731 O O . TRP A 1 91 ? 9.373 -2.784 -2.931 1.00 86.62 91 TRP A O 1
ATOM 741 N N . VAL A 1 92 ? 8.388 -1.015 -1.933 1.00 89.56 92 VAL A N 1
ATOM 742 C CA . VAL A 1 92 ? 7.448 -1.755 -1.093 1.00 89.56 92 VAL A CA 1
ATOM 743 C C . VAL A 1 92 ? 6.144 -0.984 -1.032 1.00 89.56 92 VAL A C 1
ATOM 745 O O . VAL A 1 92 ? 6.139 0.239 -0.936 1.00 89.56 92 VAL A O 1
ATOM 748 N N . THR A 1 93 ? 5.024 -1.692 -1.079 1.00 91.06 93 THR A N 1
ATOM 749 C CA . THR A 1 93 ? 3.716 -1.113 -0.775 1.00 91.06 93 THR A CA 1
ATOM 750 C C . THR A 1 93 ? 3.209 -1.701 0.526 1.00 91.06 93 THR A C 1
ATOM 752 O O . THR A 1 93 ? 3.101 -2.921 0.659 1.00 91.06 93 THR A O 1
ATOM 755 N N . TYR A 1 94 ? 2.902 -0.821 1.474 1.00 93.19 94 TYR A N 1
ATOM 756 C CA . TYR A 1 94 ? 2.202 -1.192 2.690 1.00 93.19 94 TYR A CA 1
ATOM 757 C C . TYR A 1 94 ? 0.699 -1.030 2.484 1.00 93.19 94 TYR A C 1
ATOM 759 O O . TYR A 1 94 ? 0.237 0.057 2.131 1.00 93.19 94 TYR A O 1
ATOM 767 N N . PHE A 1 95 ? -0.059 -2.093 2.738 1.00 93.56 95 PHE A N 1
ATOM 768 C CA . PHE A 1 95 ? -1.508 -2.013 2.895 1.00 93.56 95 PHE A CA 1
ATOM 769 C C . PHE A 1 95 ? -1.832 -2.123 4.375 1.00 93.56 95 PHE A C 1
ATOM 771 O O . PHE A 1 95 ? -1.551 -3.148 4.990 1.00 93.56 95 PHE A O 1
ATOM 778 N N . VAL A 1 96 ? -2.417 -1.083 4.956 1.00 92.31 96 VAL A N 1
ATOM 779 C CA . VAL A 1 96 ? -2.918 -1.158 6.331 1.00 92.31 96 VAL A CA 1
ATOM 780 C C . VAL A 1 96 ? -4.392 -1.469 6.252 1.00 92.31 96 VAL A C 1
ATOM 782 O O . VAL A 1 96 ? -5.160 -0.625 5.805 1.00 92.31 96 VAL A O 1
ATOM 785 N N . VAL A 1 97 ? -4.773 -2.674 6.651 1.00 90.06 97 VAL A N 1
ATOM 786 C CA . VAL A 1 97 ? -6.137 -3.181 6.538 1.00 90.06 97 VAL A CA 1
ATOM 787 C C . VAL A 1 97 ? -6.702 -3.402 7.926 1.00 90.06 97 VAL A C 1
ATOM 789 O O . VAL A 1 97 ? -6.055 -4.013 8.776 1.00 90.06 97 VAL A O 1
ATOM 792 N N . ARG A 1 98 ? -7.936 -2.957 8.142 1.00 84.81 98 ARG A N 1
ATOM 793 C CA . ARG A 1 98 ? -8.692 -3.277 9.348 1.00 84.81 98 ARG A CA 1
ATOM 794 C C . ARG A 1 98 ? -10.038 -3.887 9.000 1.00 84.81 98 ARG A C 1
ATOM 796 O O . ARG A 1 98 ? -10.664 -3.512 8.013 1.00 84.81 98 ARG A O 1
ATOM 803 N N . GLY A 1 99 ? -10.480 -4.821 9.829 1.00 74.94 99 GLY A N 1
ATOM 804 C CA . GLY A 1 99 ? -11.809 -5.399 9.727 1.00 74.94 99 GLY A CA 1
ATOM 805 C C . GLY A 1 99 ? -12.145 -6.287 10.916 1.00 74.94 99 GLY A C 1
ATOM 806 O O . GLY A 1 99 ? -11.258 -6.767 11.627 1.00 74.94 99 GLY A O 1
ATOM 807 N N . ASP A 1 100 ? -13.443 -6.515 11.093 1.00 62.94 100 ASP A N 1
ATOM 808 C CA . ASP A 1 100 ? -13.984 -7.373 12.153 1.00 62.94 100 ASP A CA 1
ATOM 809 C C . ASP A 1 100 ? -13.894 -8.861 11.792 1.00 62.94 100 ASP A C 1
ATOM 811 O O . ASP A 1 100 ? -13.895 -9.728 12.659 1.00 62.94 100 ASP A O 1
ATOM 815 N N . SER A 1 101 ? -13.794 -9.169 10.495 1.00 62.28 101 SER A N 1
ATOM 816 C CA . SER A 1 101 ? -13.667 -10.526 9.961 1.00 62.28 101 SER A CA 1
ATOM 817 C C . SER A 1 101 ? -12.351 -10.674 9.204 1.00 62.28 101 SER A C 1
ATOM 819 O O . SER A 1 101 ? -12.282 -10.429 7.999 1.00 62.28 101 SER A O 1
ATOM 821 N N . MET A 1 102 ? -11.298 -11.070 9.919 1.00 78.44 102 MET A N 1
ATOM 822 C CA . MET A 1 102 ? -10.004 -11.419 9.328 1.00 78.44 102 MET A CA 1
ATOM 823 C C . MET A 1 102 ? -9.889 -12.933 9.092 1.00 78.44 102 MET A C 1
ATOM 825 O O . MET A 1 102 ? -10.542 -13.719 9.784 1.00 78.44 102 MET A O 1
ATOM 829 N N . PRO A 1 103 ? -9.055 -13.383 8.134 1.00 79.06 103 PRO A N 1
ATOM 830 C CA . PRO A 1 103 ? -8.724 -14.799 8.003 1.00 79.06 103 PRO A CA 1
ATOM 831 C C . PRO A 1 103 ? -8.212 -15.392 9.322 1.00 79.06 103 PRO A C 1
ATOM 833 O O . PRO A 1 103 ? -7.494 -14.723 10.060 1.00 79.06 103 PRO A O 1
ATOM 836 N N . ALA A 1 104 ? -8.496 -16.674 9.576 1.00 78.00 104 ALA A N 1
ATOM 837 C CA . ALA A 1 104 ? -8.199 -17.349 10.850 1.00 78.00 104 ALA A CA 1
ATOM 838 C C . ALA A 1 104 ? -6.726 -17.270 11.309 1.00 78.00 104 ALA A C 1
ATOM 840 O O . ALA A 1 104 ? -6.435 -17.417 12.493 1.00 78.00 104 ALA A O 1
ATOM 841 N N . ARG A 1 105 ? -5.791 -17.016 10.384 1.00 84.62 105 ARG A N 1
ATOM 842 C CA . ARG A 1 105 ? -4.364 -16.815 10.678 1.00 84.62 105 ARG A CA 1
ATOM 843 C C . ARG A 1 105 ? -4.040 -15.493 11.387 1.00 84.62 105 ARG A C 1
ATOM 845 O O . ARG A 1 105 ? -2.905 -15.318 11.819 1.00 84.62 105 ARG A O 1
ATOM 852 N N . PHE A 1 106 ? -5.011 -14.589 11.492 1.00 84.50 106 PHE A N 1
ATOM 853 C CA . PHE A 1 106 ? -4.957 -13.355 12.272 1.00 84.50 106 PHE A CA 1
ATOM 854 C C . PHE A 1 106 ? -5.958 -13.497 13.422 1.00 84.50 106 PHE A C 1
ATOM 856 O O . PHE A 1 106 ? -7.124 -13.127 13.271 1.00 84.50 106 PHE A O 1
ATOM 863 N N . PRO A 1 107 ? -5.559 -14.117 14.544 1.00 69.44 107 PRO A N 1
ATOM 864 C CA . PRO A 1 107 ? -6.498 -14.442 15.602 1.00 69.44 107 PRO A CA 1
ATOM 865 C C . PRO A 1 107 ? -7.082 -13.160 16.197 1.00 69.44 107 PRO A C 1
ATOM 867 O O . PRO A 1 107 ? -6.358 -12.359 16.783 1.00 69.44 107 PRO A O 1
ATOM 870 N N . SER A 1 108 ? -8.395 -12.982 16.110 1.00 65.38 108 SER A N 1
ATOM 871 C CA . SER A 1 108 ? -9.097 -12.063 17.004 1.00 65.38 108 SER A CA 1
ATOM 872 C C . SER A 1 108 ? -9.003 -12.627 18.423 1.00 65.38 108 SER A C 1
ATOM 874 O O . SER A 1 108 ? -9.255 -13.823 18.606 1.00 65.38 108 SER A O 1
ATOM 876 N N . ALA A 1 109 ? -8.671 -11.823 19.441 1.00 57.47 109 ALA A N 1
ATOM 877 C CA . ALA A 1 109 ? -8.872 -12.320 20.801 1.00 57.47 109 ALA A CA 1
ATOM 878 C C . ALA A 1 109 ? -10.369 -12.582 21.004 1.00 57.47 109 ALA A C 1
ATOM 880 O O . ALA A 1 109 ? -11.226 -11.850 20.509 1.00 57.47 109 ALA A O 1
ATOM 881 N N . THR A 1 110 ? -10.682 -13.669 21.692 1.00 53.84 110 THR A N 1
ATOM 882 C CA . THR A 1 110 ? -12.044 -14.002 22.094 1.00 53.84 110 THR A CA 1
ATOM 883 C C . THR A 1 110 ? -12.540 -12.961 23.105 1.00 53.84 110 THR A C 1
ATOM 885 O O . THR A 1 110 ? -12.009 -12.910 24.212 1.00 53.84 110 THR A O 1
ATOM 888 N N . GLY A 1 111 ? -13.550 -12.163 22.734 1.00 57.03 111 GLY A N 1
ATOM 889 C CA . GLY A 1 111 ? -14.143 -11.095 23.562 1.00 57.03 111 GLY A CA 1
ATOM 890 C C . GLY A 1 111 ? -13.573 -9.692 23.289 1.00 57.03 111 GLY A C 1
ATOM 891 O O . GLY A 1 111 ? -12.441 -9.593 22.837 1.00 57.03 111 GLY A O 1
ATOM 892 N N . GLU A 1 112 ? -14.400 -8.654 23.523 1.00 57.19 112 GLU A N 1
ATOM 893 C CA . GLU A 1 112 ? -14.168 -7.180 23.612 1.00 57.19 112 GLU A CA 1
ATOM 894 C C . GLU A 1 112 ? -13.060 -6.494 22.771 1.00 57.19 112 GLU A C 1
ATOM 896 O O . GLU A 1 112 ? -12.722 -5.330 22.997 1.00 57.19 112 GLU A O 1
ATOM 901 N N . ASN A 1 113 ? -12.488 -7.151 21.772 1.00 63.31 113 ASN A N 1
ATOM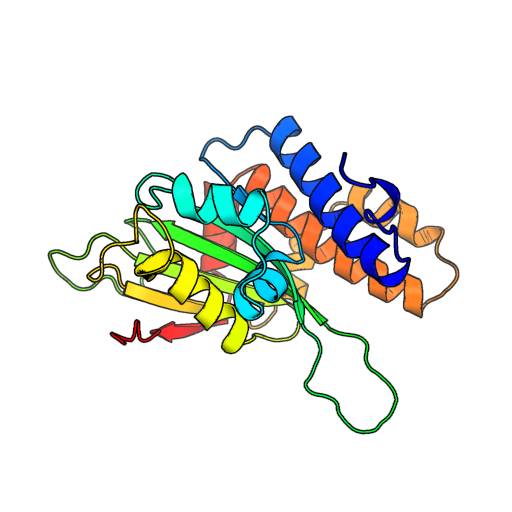 902 C CA . ASN A 1 113 ? -11.507 -6.538 20.895 1.00 63.31 113 ASN A CA 1
ATOM 903 C C . ASN A 1 113 ? -12.222 -5.776 19.783 1.00 63.31 113 ASN A C 1
ATOM 905 O O . ASN A 1 113 ? -12.996 -6.357 19.024 1.00 63.31 113 ASN A O 1
ATOM 909 N N . ASN A 1 114 ? -11.900 -4.487 19.648 1.00 71.38 114 ASN A N 1
ATOM 910 C CA . ASN A 1 114 ? -12.441 -3.583 18.626 1.00 71.38 114 ASN A CA 1
ATOM 911 C C . ASN A 1 114 ? -11.842 -3.851 17.225 1.00 71.38 114 ASN A C 1
ATOM 913 O O . ASN A 1 114 ? -11.430 -2.926 16.519 1.00 71.38 114 ASN A O 1
ATOM 917 N N . GLY A 1 115 ? -11.762 -5.125 16.835 1.00 78.69 115 GLY A N 1
ATOM 918 C CA . GLY A 1 115 ? -11.270 -5.587 15.541 1.00 78.69 115 GLY A CA 1
ATOM 919 C C . GLY A 1 115 ? -9.789 -5.973 15.519 1.00 78.69 115 GLY A C 1
ATOM 920 O O . GLY A 1 115 ? -9.113 -6.093 16.546 1.00 78.69 115 GLY A O 1
ATOM 921 N N . THR A 1 116 ? -9.299 -6.225 14.305 1.00 86.69 116 THR A N 1
ATOM 922 C CA . THR A 1 116 ? -7.903 -6.577 14.019 1.00 86.69 116 THR A CA 1
ATOM 923 C C . THR A 1 116 ? -7.351 -5.671 12.926 1.00 86.69 116 THR A C 1
ATOM 925 O O . THR A 1 116 ? -8.011 -5.438 11.912 1.00 86.69 116 THR A O 1
ATOM 928 N N . LEU A 1 117 ? -6.128 -5.187 13.123 1.00 89.88 117 LEU A N 1
ATOM 929 C CA . LEU A 1 117 ? -5.366 -4.382 12.180 1.00 89.88 117 LEU A CA 1
ATOM 930 C C . LEU A 1 117 ? -4.200 -5.204 11.627 1.00 89.88 117 LEU A C 1
ATOM 932 O O . LEU A 1 117 ? -3.446 -5.825 12.374 1.00 89.88 117 LEU A O 1
ATOM 936 N N . VAL A 1 118 ? -4.036 -5.202 10.310 1.00 92.81 118 VAL A N 1
ATOM 937 C CA . VAL A 1 118 ? -2.973 -5.926 9.613 1.00 92.81 118 VAL A CA 1
ATOM 938 C C . VAL A 1 118 ? -2.209 -4.948 8.729 1.00 92.81 118 VAL A C 1
ATOM 940 O O . VAL A 1 118 ? -2.786 -4.310 7.852 1.00 92.81 118 VAL A O 1
ATOM 943 N N . ILE A 1 119 ? -0.902 -4.836 8.952 1.00 94.31 119 ILE A N 1
ATOM 944 C CA . ILE A 1 119 ? 0.033 -4.117 8.089 1.00 94.31 119 ILE A CA 1
ATOM 945 C C . ILE A 1 119 ? 0.637 -5.141 7.132 1.00 94.31 119 ILE A C 1
ATOM 947 O O . ILE A 1 119 ? 1.490 -5.941 7.514 1.00 94.31 119 ILE A O 1
ATOM 951 N N . VAL A 1 120 ? 0.174 -5.133 5.888 1.00 94.75 120 VAL A N 1
ATOM 952 C CA . VAL A 1 120 ? 0.664 -6.021 4.838 1.00 94.75 120 VAL A CA 1
ATOM 953 C C . VAL A 1 120 ? 1.831 -5.366 4.113 1.00 94.75 120 VAL A C 1
ATOM 955 O O . VAL A 1 120 ? 1.667 -4.287 3.550 1.00 94.75 120 VAL A O 1
ATOM 958 N N . SER A 1 121 ? 2.982 -6.031 4.080 1.00 93.50 121 SER A 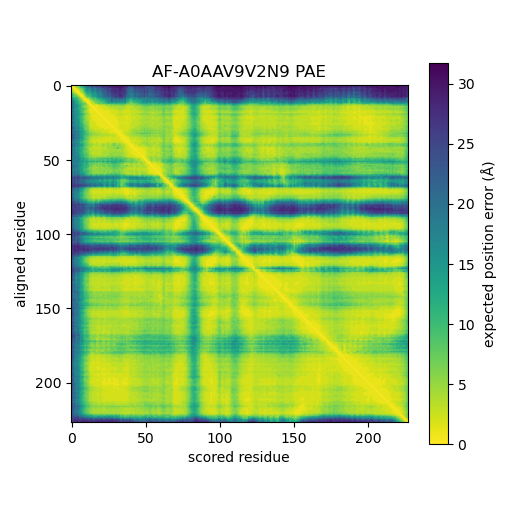N 1
ATOM 959 C CA . SER A 1 121 ? 4.161 -5.615 3.318 1.00 93.50 121 SER A CA 1
ATOM 960 C C . SER A 1 121 ? 4.246 -6.391 2.006 1.00 93.50 121 SER A C 1
ATOM 962 O O . SER A 1 121 ? 4.407 -7.614 2.023 1.00 93.50 121 SER A O 1
ATOM 964 N N . VAL A 1 122 ? 4.188 -5.689 0.870 1.00 90.44 122 VAL A N 1
ATOM 965 C CA . VAL A 1 122 ? 4.355 -6.291 -0.463 1.00 90.44 122 VAL A CA 1
ATOM 966 C C . VAL A 1 122 ? 5.546 -5.671 -1.185 1.00 90.44 122 VAL A C 1
ATOM 968 O O . VAL A 1 122 ? 5.534 -4.480 -1.492 1.00 90.44 122 VAL A O 1
ATOM 971 N N . GLY A 1 123 ? 6.573 -6.475 -1.458 1.00 85.50 123 GLY A N 1
ATOM 972 C CA . GLY A 1 123 ? 7.796 -6.056 -2.145 1.00 85.50 123 GLY A CA 1
ATOM 973 C C . GLY A 1 123 ? 9.044 -6.716 -1.562 1.00 85.50 123 GLY A C 1
ATOM 974 O O . GLY A 1 123 ? 8.954 -7.617 -0.731 1.00 85.50 123 GLY A O 1
ATOM 975 N N . ALA A 1 124 ? 10.219 -6.265 -1.999 1.00 69.56 124 ALA A N 1
ATOM 976 C CA . ALA A 1 124 ? 11.465 -7.007 -1.797 1.00 69.56 124 ALA A CA 1
ATOM 977 C C . ALA A 1 124 ? 11.998 -7.026 -0.346 1.00 69.56 124 ALA A C 1
ATOM 979 O O . ALA A 1 124 ? 12.860 -7.850 -0.046 1.00 69.56 124 ALA A O 1
ATOM 980 N N . GLN A 1 125 ? 11.534 -6.149 0.562 1.00 75.62 125 GLN A N 1
ATOM 981 C CA . GLN A 1 125 ? 11.979 -6.187 1.965 1.00 75.62 125 GLN A CA 1
ATOM 982 C C . GLN A 1 125 ? 11.044 -5.460 2.946 1.00 75.62 125 GLN A C 1
ATOM 984 O O . GLN A 1 125 ? 10.835 -4.260 2.815 1.00 75.62 125 GLN A O 1
ATOM 989 N N . ARG A 1 126 ? 10.558 -6.134 3.999 1.00 79.06 126 ARG A N 1
ATOM 990 C CA . ARG A 1 126 ? 9.847 -5.453 5.100 1.00 79.06 126 ARG A CA 1
ATOM 991 C C . ARG A 1 126 ? 10.788 -4.504 5.858 1.00 79.06 126 ARG A C 1
ATOM 993 O O . ARG A 1 126 ? 11.933 -4.863 6.138 1.00 79.06 126 ARG A O 1
ATOM 1000 N N . SER A 1 127 ? 10.294 -3.338 6.263 1.00 85.88 127 SER A N 1
ATOM 1001 C CA . SER A 1 127 ? 10.957 -2.454 7.231 1.00 85.88 127 SER A CA 1
ATOM 1002 C C . SER A 1 127 ? 10.169 -2.393 8.539 1.00 85.88 127 SER A C 1
ATOM 1004 O O . SER A 1 127 ? 9.052 -1.878 8.574 1.00 85.88 127 SER A O 1
ATOM 1006 N N . VAL A 1 128 ? 10.783 -2.883 9.623 1.00 88.25 128 VAL A N 1
ATOM 1007 C CA . VAL A 1 128 ? 10.234 -2.808 10.994 1.00 88.25 128 VAL A CA 1
ATOM 1008 C C . VAL A 1 128 ? 10.096 -1.355 11.454 1.00 88.25 128 VAL A C 1
ATOM 1010 O O . VAL A 1 128 ? 9.188 -1.021 12.208 1.00 88.25 128 VAL A O 1
ATOM 1013 N N . GLU A 1 129 ? 10.982 -0.474 10.989 1.00 87.38 129 GLU A N 1
ATOM 1014 C CA . GLU A 1 129 ? 10.903 0.962 11.260 1.00 87.38 129 GLU A CA 1
ATOM 1015 C C . GLU A 1 129 ? 9.652 1.572 10.622 1.00 87.38 129 GLU A C 1
ATOM 1017 O O . GLU A 1 129 ? 8.896 2.263 11.296 1.00 87.38 129 GLU A O 1
ATOM 1022 N N . CYS A 1 130 ? 9.368 1.237 9.360 1.00 89.19 130 CYS A N 1
ATOM 1023 C CA . CYS A 1 130 ? 8.159 1.698 8.682 1.00 89.19 130 CYS A CA 1
ATOM 1024 C C . CYS A 1 130 ? 6.888 1.177 9.366 1.00 89.19 130 CYS A C 1
ATOM 1026 O O . CYS A 1 130 ? 5.959 1.946 9.590 1.00 89.19 130 CYS A O 1
ATOM 1028 N N . GLU A 1 131 ? 6.850 -0.106 9.742 1.00 90.38 131 GLU A N 1
ATOM 1029 C CA . GLU A 1 131 ? 5.726 -0.681 10.495 1.00 90.38 131 GLU A CA 1
ATOM 1030 C C . GLU A 1 131 ? 5.516 0.039 11.835 1.00 90.38 131 GLU A C 1
ATOM 1032 O O . GLU A 1 131 ? 4.381 0.336 12.207 1.00 90.38 131 GLU A O 1
ATOM 1037 N N . ARG A 1 132 ? 6.602 0.387 12.536 1.00 90.75 132 ARG A N 1
ATOM 1038 C CA . ARG A 1 132 ? 6.543 1.158 13.782 1.00 90.75 132 ARG A CA 1
ATOM 1039 C C . ARG A 1 132 ? 5.982 2.561 13.562 1.00 90.75 132 ARG A C 1
ATOM 1041 O O . ARG A 1 132 ? 5.127 2.974 14.340 1.00 90.75 132 ARG A O 1
ATOM 1048 N N . GLU A 1 133 ? 6.420 3.280 12.530 1.00 89.50 133 GLU A N 1
ATOM 1049 C CA . GLU A 1 133 ? 5.888 4.616 12.220 1.00 89.50 133 GLU A CA 1
ATOM 1050 C C . GLU A 1 133 ? 4.395 4.568 11.875 1.00 89.50 133 GLU A C 1
ATOM 1052 O O . GLU A 1 133 ? 3.626 5.406 12.347 1.00 89.50 133 GLU A O 1
ATOM 1057 N N . ILE A 1 134 ? 3.955 3.543 11.134 1.00 90.88 134 ILE A N 1
ATOM 1058 C CA . ILE A 1 134 ? 2.531 3.302 10.857 1.00 90.88 134 ILE A CA 1
ATOM 1059 C C . ILE A 1 134 ? 1.760 3.063 12.162 1.00 90.88 134 ILE A C 1
ATOM 1061 O O . ILE A 1 134 ? 0.708 3.663 12.377 1.00 90.88 134 ILE A O 1
ATOM 1065 N N . LEU A 1 135 ? 2.276 2.221 13.062 1.00 91.50 135 LEU A N 1
ATOM 1066 C CA . LEU A 1 135 ? 1.627 1.972 14.352 1.00 91.50 135 LEU A CA 1
ATOM 1067 C C . LEU A 1 135 ? 1.568 3.227 15.223 1.00 91.50 135 LEU A C 1
ATOM 1069 O O . LEU A 1 135 ? 0.525 3.509 15.809 1.00 91.50 135 LEU A O 1
ATOM 1073 N N . GLN A 1 136 ? 2.653 4.000 15.295 1.00 88.94 136 GLN A N 1
ATOM 1074 C CA . GLN A 1 136 ? 2.667 5.258 16.038 1.00 88.94 136 GLN A CA 1
ATOM 1075 C C . GLN A 1 136 ? 1.666 6.259 15.466 1.00 88.94 136 GLN A C 1
ATOM 1077 O O . GLN A 1 136 ? 0.971 6.923 16.236 1.00 88.94 136 GLN A O 1
ATOM 1082 N N . LEU A 1 137 ? 1.563 6.353 14.136 1.00 87.81 137 LEU A N 1
ATOM 1083 C CA . LEU A 1 137 ? 0.560 7.182 13.481 1.00 87.81 137 LEU A CA 1
ATOM 1084 C C . LEU A 1 137 ? -0.849 6.805 13.959 1.00 87.81 137 LEU A C 1
ATOM 1086 O O . LEU A 1 137 ? -1.579 7.673 14.431 1.00 87.81 137 LEU A O 1
ATOM 1090 N N . LEU A 1 138 ? -1.199 5.520 13.886 1.00 88.00 138 LEU A N 1
ATOM 1091 C CA . LEU A 1 138 ? -2.572 5.043 14.078 1.00 88.00 138 LEU A CA 1
ATOM 1092 C C . LEU A 1 138 ? -3.002 4.912 15.541 1.00 88.00 138 LEU A C 1
ATOM 1094 O O . LEU A 1 138 ? -4.154 5.189 15.853 1.00 88.00 138 LEU A O 1
ATOM 1098 N N . TYR A 1 139 ? -2.109 4.502 16.441 1.00 88.19 139 TYR A N 1
ATOM 1099 C CA . TYR A 1 139 ? -2.451 4.266 17.851 1.00 88.19 139 TYR A CA 1
ATOM 1100 C C . TYR A 1 139 ? -2.141 5.451 18.769 1.00 88.19 139 TYR A C 1
ATOM 1102 O O . TYR A 1 139 ? -2.581 5.452 19.919 1.00 88.19 139 TYR A O 1
ATOM 1110 N N . ARG A 1 140 ? -1.353 6.436 18.314 1.00 85.31 140 ARG A N 1
ATOM 1111 C CA . ARG A 1 140 ? -0.875 7.521 19.190 1.00 85.31 140 ARG A CA 1
ATOM 1112 C C . ARG A 1 140 ? -1.013 8.916 18.602 1.00 85.31 140 ARG A C 1
ATOM 1114 O O . ARG A 1 140 ? -1.480 9.811 19.296 1.00 85.31 140 ARG A O 1
ATOM 1121 N N . LYS A 1 141 ? -0.531 9.130 17.374 1.00 85.19 141 LYS A N 1
ATOM 1122 C CA . LYS A 1 141 ? -0.413 10.482 16.809 1.00 85.19 141 LYS A CA 1
ATOM 1123 C C . LYS A 1 141 ? -1.748 10.982 16.230 1.00 85.19 141 LYS A C 1
ATOM 1125 O O . LYS A 1 141 ? -1.992 12.185 16.254 1.00 85.19 141 LYS A O 1
ATOM 1130 N N . ALA A 1 142 ? -2.601 10.091 15.719 1.00 83.06 142 ALA A N 1
ATOM 1131 C CA . ALA A 1 142 ? -3.913 10.447 15.183 1.00 83.06 142 ALA A CA 1
ATOM 1132 C C . ALA A 1 142 ? -4.857 11.016 16.259 1.00 83.06 142 ALA A C 1
ATOM 1134 O O . ALA A 1 142 ? -4.870 10.565 17.400 1.00 83.06 142 ALA A O 1
ATOM 1135 N N . ALA A 1 143 ? -5.684 11.987 15.871 1.00 81.81 143 ALA A N 1
ATOM 1136 C CA . ALA A 1 143 ? -6.680 12.634 16.722 1.00 81.81 143 ALA A CA 1
ATOM 1137 C C . ALA A 1 143 ? -7.768 11.660 17.190 1.00 81.81 143 ALA A C 1
ATOM 1139 O O . ALA A 1 143 ? -8.312 11.831 18.279 1.00 81.81 143 ALA A O 1
ATOM 1140 N N . LEU A 1 144 ? -8.062 10.642 16.376 1.00 82.62 144 LEU A N 1
ATOM 1141 C CA . LEU A 1 144 ? -8.954 9.530 16.692 1.00 82.62 144 LEU A CA 1
ATOM 1142 C C . LEU A 1 144 ? -8.143 8.227 16.602 1.00 82.62 144 LEU A C 1
ATOM 1144 O O . LEU A 1 144 ? -8.141 7.566 15.564 1.00 82.62 144 LEU A O 1
ATOM 1148 N N . PRO A 1 145 ? -7.360 7.896 17.644 1.00 84.81 145 PRO A N 1
ATOM 1149 C CA . PRO A 1 145 ? -6.469 6.750 17.603 1.00 84.81 145 PRO A CA 1
ATOM 1150 C C . PRO A 1 145 ? -7.251 5.435 17.622 1.00 84.81 145 PRO A C 1
ATOM 1152 O O . PRO A 1 145 ? -8.288 5.316 18.277 1.00 84.81 145 PRO A O 1
ATOM 1155 N N . VAL A 1 146 ? -6.698 4.419 16.959 1.00 84.62 146 VAL A N 1
ATOM 1156 C CA . VAL A 1 146 ? -7.205 3.046 17.027 1.00 84.62 146 VAL A CA 1
ATOM 1157 C C . VAL A 1 146 ? -7.237 2.588 18.488 1.00 84.62 146 VAL A C 1
ATOM 1159 O O . VAL A 1 146 ? -6.279 2.784 19.242 1.00 84.62 146 VAL A O 1
ATOM 1162 N N . ALA A 1 147 ? -8.340 1.954 18.890 1.00 83.88 147 ALA A N 1
ATOM 1163 C CA . ALA A 1 147 ? -8.505 1.443 20.244 1.00 83.88 147 ALA A CA 1
ATOM 1164 C C . ALA A 1 147 ? -7.348 0.511 20.639 1.00 83.88 147 ALA A C 1
ATOM 1166 O O . ALA A 1 147 ? -6.994 -0.403 19.896 1.00 83.88 147 ALA A O 1
ATOM 1167 N N . LYS A 1 148 ? -6.802 0.678 21.849 1.00 83.62 148 LYS A N 1
ATOM 1168 C CA . LYS A 1 148 ? -5.678 -0.141 22.346 1.00 83.62 148 LYS A CA 1
ATOM 1169 C C . LYS A 1 148 ? -5.987 -1.645 22.421 1.00 83.62 148 LYS A C 1
ATOM 1171 O O . LYS A 1 148 ? -5.065 -2.452 22.403 1.00 83.62 148 LYS A O 1
ATOM 1176 N N . SER A 1 149 ? -7.266 -2.024 22.493 1.00 83.69 149 SER A N 1
ATOM 1177 C CA . SER A 1 149 ? -7.715 -3.423 22.437 1.00 83.69 149 SER A CA 1
ATOM 1178 C C . SER A 1 149 ? -7.685 -4.023 21.024 1.00 83.69 149 SER A C 1
ATOM 1180 O O . SER A 1 149 ? -7.738 -5.243 20.878 1.00 83.69 149 SER A O 1
ATOM 1182 N N . CYS A 1 150 ? -7.573 -3.204 19.971 1.00 85.50 150 CYS A N 1
ATOM 1183 C CA . CYS A 1 150 ? -7.405 -3.680 18.601 1.00 85.50 150 CYS A CA 1
ATOM 1184 C C . CYS A 1 150 ? -6.012 -4.293 18.436 1.00 85.50 150 CYS A C 1
ATOM 1186 O O . CYS A 1 150 ? -4.995 -3.616 18.609 1.00 85.50 150 CYS A O 1
ATOM 1188 N N . LEU A 1 151 ? -5.960 -5.571 18.066 1.00 88.31 151 LEU A N 1
ATOM 1189 C CA . LEU A 1 151 ? -4.698 -6.274 17.846 1.00 88.31 151 LEU A CA 1
ATOM 1190 C C . LEU A 1 151 ? -4.078 -5.862 16.515 1.00 88.31 151 LEU A C 1
ATOM 1192 O O . LEU A 1 151 ? -4.781 -5.782 15.511 1.00 88.31 151 LEU A O 1
ATOM 1196 N N . ALA A 1 152 ? -2.761 -5.665 16.504 1.00 91.19 152 ALA A N 1
ATOM 1197 C CA . ALA A 1 152 ? -2.005 -5.348 15.302 1.00 91.19 152 ALA A CA 1
ATOM 1198 C C . ALA A 1 152 ? -1.099 -6.513 14.880 1.00 91.19 152 ALA A C 1
ATOM 1200 O O . ALA A 1 152 ? -0.423 -7.130 15.709 1.00 91.19 152 ALA A O 1
ATOM 1201 N N . TYR A 1 153 ? -1.049 -6.778 13.578 1.00 93.12 153 TYR A N 1
ATOM 1202 C CA . TYR A 1 153 ? -0.205 -7.801 12.966 1.00 93.12 153 TYR A CA 1
ATOM 1203 C C . TYR A 1 153 ? 0.593 -7.214 11.803 1.00 93.12 153 TYR A C 1
ATOM 1205 O O . TYR A 1 153 ? 0.066 -6.421 11.029 1.00 93.12 153 TYR A O 1
ATOM 1213 N N . SER A 1 154 ? 1.844 -7.638 11.651 1.00 93.88 154 SER A N 1
ATOM 1214 C CA . SER A 1 154 ? 2.584 -7.528 10.396 1.00 93.88 154 SER A CA 1
ATOM 1215 C C . SER A 1 154 ? 2.335 -8.797 9.590 1.00 93.88 154 SER A C 1
ATOM 1217 O O . SER A 1 154 ? 2.339 -9.903 10.139 1.00 93.88 154 SER A O 1
ATOM 1219 N N . PHE A 1 155 ? 2.086 -8.627 8.296 1.00 94.69 155 PHE A N 1
ATOM 1220 C CA . PHE A 1 155 ? 1.951 -9.713 7.343 1.00 94.69 155 PHE A CA 1
ATOM 1221 C C . PHE A 1 155 ? 2.885 -9.477 6.161 1.00 94.69 155 PHE A C 1
ATOM 1223 O O . PHE A 1 155 ? 2.745 -8.503 5.424 1.00 94.69 155 PHE A O 1
ATOM 1230 N N . VAL A 1 156 ? 3.851 -10.370 5.977 1.00 93.19 156 VAL A N 1
ATOM 1231 C CA . VAL A 1 156 ? 4.884 -10.244 4.948 1.00 93.19 156 VAL A CA 1
ATOM 1232 C C . VAL A 1 156 ? 4.667 -11.329 3.919 1.00 93.19 156 VAL A C 1
ATOM 1234 O O . VAL A 1 156 ? 4.721 -12.514 4.243 1.00 93.19 156 VAL A O 1
ATOM 1237 N N . ILE A 1 157 ? 4.424 -10.922 2.680 1.00 92.31 157 ILE A N 1
ATOM 1238 C CA . ILE A 1 157 ? 4.140 -11.858 1.594 1.00 92.31 157 ILE A CA 1
ATOM 1239 C C . ILE A 1 157 ? 5.437 -12.538 1.166 1.00 92.31 157 ILE A C 1
ATOM 1241 O O . ILE A 1 157 ? 6.421 -11.865 0.874 1.00 92.31 157 ILE A O 1
ATOM 1245 N N . GLU A 1 158 ? 5.430 -13.870 1.125 1.00 90.94 158 GLU A N 1
ATOM 1246 C CA . GLU A 1 158 ? 6.621 -14.675 0.820 1.00 90.94 158 GLU A CA 1
ATOM 1247 C C . GLU A 1 158 ? 7.029 -14.552 -0.654 1.00 90.94 158 GLU A C 1
ATOM 1249 O O . GLU A 1 158 ? 8.212 -14.484 -0.981 1.00 90.94 158 GLU A O 1
ATOM 1254 N N . ARG A 1 159 ? 6.036 -14.471 -1.548 1.00 90.19 159 ARG A N 1
ATOM 1255 C CA . ARG A 1 159 ? 6.218 -14.384 -3.006 1.00 90.19 159 ARG A CA 1
ATOM 1256 C C . ARG A 1 159 ? 5.551 -13.123 -3.568 1.00 90.19 159 ARG A C 1
ATOM 1258 O O . ARG A 1 159 ? 4.527 -13.209 -4.250 1.00 90.19 159 ARG A O 1
ATOM 1265 N N . PRO A 1 160 ? 6.093 -11.928 -3.266 1.00 90.38 160 PRO A N 1
ATOM 1266 C CA . PRO A 1 160 ? 5.473 -10.664 -3.655 1.00 90.38 160 PRO A CA 1
ATOM 1267 C C . PRO A 1 160 ? 5.453 -10.465 -5.176 1.00 90.38 160 PRO A C 1
ATOM 1269 O O . PRO A 1 160 ? 4.502 -9.886 -5.690 1.00 90.38 160 PRO A O 1
ATOM 1272 N N . ASP A 1 161 ? 6.446 -10.983 -5.905 1.00 89.12 161 ASP A N 1
ATOM 1273 C CA . ASP A 1 161 ? 6.487 -10.885 -7.368 1.00 89.12 161 ASP A CA 1
ATOM 1274 C C . ASP A 1 161 ? 5.337 -11.642 -8.033 1.00 89.12 161 ASP A C 1
ATOM 12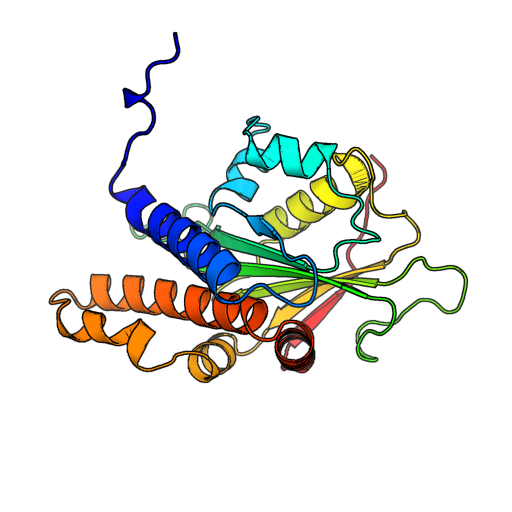76 O O . ASP A 1 161 ? 4.662 -11.082 -8.892 1.00 89.12 161 ASP A O 1
ATOM 1280 N N . GLU A 1 162 ? 5.051 -12.876 -7.603 1.00 90.62 162 GLU A N 1
ATOM 1281 C CA . GLU A 1 162 ? 3.915 -13.644 -8.126 1.00 90.62 162 GLU A CA 1
ATOM 1282 C C . GLU A 1 162 ? 2.593 -12.908 -7.883 1.00 90.62 162 GLU A C 1
ATOM 1284 O O . GLU A 1 162 ? 1.743 -12.833 -8.769 1.00 90.62 162 GLU A O 1
ATOM 1289 N N . LEU A 1 163 ? 2.423 -12.319 -6.694 1.00 91.00 163 LEU A N 1
ATOM 1290 C CA . LEU A 1 163 ? 1.257 -11.500 -6.385 1.00 91.00 163 LEU A CA 1
ATOM 1291 C C . LEU A 1 163 ? 1.161 -10.285 -7.316 1.00 91.00 163 LEU A C 1
ATOM 1293 O O . LEU A 1 163 ? 0.110 -10.079 -7.914 1.00 91.00 163 LEU A O 1
ATOM 1297 N N . CYS A 1 164 ? 2.227 -9.499 -7.450 1.00 90.00 164 CYS A N 1
ATOM 1298 C CA . CYS A 1 164 ? 2.239 -8.295 -8.280 1.00 90.00 164 CYS A CA 1
ATOM 1299 C C . CYS A 1 164 ? 1.988 -8.602 -9.765 1.00 90.00 164 CYS A C 1
ATOM 1301 O O . CYS A 1 164 ? 1.208 -7.904 -10.415 1.00 90.00 164 CYS A O 1
ATOM 1303 N N . GLU A 1 165 ? 2.598 -9.662 -10.300 1.00 89.62 165 GLU A N 1
ATOM 1304 C CA . GLU A 1 165 ? 2.445 -10.066 -11.704 1.00 89.62 165 GLU A CA 1
ATOM 1305 C C . GLU A 1 165 ? 1.004 -10.492 -12.035 1.00 89.62 165 GLU A C 1
ATOM 1307 O O . GLU A 1 165 ? 0.531 -10.217 -13.135 1.00 89.62 165 GLU A O 1
ATOM 1312 N N . ARG A 1 166 ? 0.240 -11.049 -11.078 1.00 90.31 166 ARG A N 1
ATOM 1313 C CA . ARG A 1 166 ? -1.197 -11.347 -11.278 1.00 90.31 166 ARG A CA 1
ATOM 1314 C C . ARG A 1 166 ? -2.042 -10.107 -11.582 1.00 90.31 166 ARG A C 1
ATOM 1316 O O . ARG A 1 166 ? -3.076 -10.227 -12.239 1.00 90.31 166 ARG A O 1
ATOM 1323 N N . TYR A 1 167 ? -1.626 -8.934 -11.107 1.00 91.12 167 TYR A N 1
ATOM 1324 C CA . TYR A 1 167 ? -2.367 -7.680 -11.276 1.00 91.12 167 TYR A CA 1
ATOM 1325 C C . TYR A 1 167 ? -1.805 -6.785 -12.387 1.00 91.12 167 TYR A C 1
ATOM 1327 O O . TYR A 1 167 ? -2.459 -5.818 -12.791 1.00 91.12 167 TYR A O 1
ATOM 1335 N N . LEU A 1 168 ? -0.630 -7.112 -12.934 1.00 90.50 168 LEU A N 1
ATOM 1336 C CA . LEU A 1 168 ? -0.021 -6.383 -14.043 1.00 90.50 168 LEU A CA 1
ATOM 1337 C C . LEU A 1 168 ? -0.797 -6.594 -15.353 1.00 90.50 168 LEU A C 1
ATOM 1339 O O . LEU A 1 168 ? -0.572 -7.522 -16.121 1.00 90.50 168 LEU A O 1
ATOM 1343 N N . LEU A 1 169 ? -1.716 -5.674 -15.634 1.00 85.19 169 LEU A N 1
ATOM 1344 C CA . LEU A 1 169 ? -2.387 -5.567 -16.930 1.00 85.19 169 LEU A CA 1
ATOM 1345 C C . LEU A 1 169 ? -1.465 -5.013 -18.044 1.00 85.19 169 LEU A C 1
ATOM 1347 O O . LEU A 1 169 ? -0.599 -4.179 -17.763 1.00 85.19 169 LEU A O 1
ATOM 1351 N N . PRO A 1 170 ? -1.705 -5.362 -19.327 1.00 84.44 170 PRO A N 1
ATOM 1352 C CA . PRO A 1 170 ? -0.879 -4.912 -20.458 1.00 84.44 170 PRO A CA 1
ATOM 1353 C C . PRO A 1 170 ? -0.751 -3.388 -20.608 1.00 84.44 170 PRO A C 1
ATOM 1355 O O . PRO A 1 170 ? 0.249 -2.878 -21.107 1.00 84.44 170 PRO A O 1
ATOM 1358 N N . ASN A 1 171 ? -1.763 -2.629 -20.182 1.00 80.88 171 ASN A N 1
ATOM 1359 C CA . ASN A 1 171 ? -1.741 -1.167 -20.236 1.00 80.88 171 ASN A CA 1
ATOM 1360 C C . ASN A 1 171 ? -0.784 -0.535 -19.212 1.00 80.88 171 ASN A C 1
ATOM 1362 O O . ASN A 1 171 ? -0.388 0.608 -19.424 1.00 80.88 171 ASN A O 1
ATOM 1366 N N . HIS A 1 172 ? -0.400 -1.244 -18.146 1.00 82.88 172 HIS A N 1
ATOM 1367 C CA . HIS A 1 172 ? 0.621 -0.767 -17.210 1.00 82.88 172 HIS A CA 1
ATOM 1368 C C . HIS A 1 172 ? 2.006 -0.791 -17.858 1.00 82.88 172 HIS A C 1
ATOM 1370 O O . HIS A 1 172 ? 2.788 0.136 -17.704 1.00 82.88 172 HIS A O 1
ATOM 1376 N N . THR A 1 173 ? 2.309 -1.823 -18.643 1.00 79.31 173 THR A N 1
ATOM 1377 C CA . THR A 1 173 ? 3.669 -2.063 -19.143 1.00 79.31 173 THR A CA 1
ATOM 1378 C C . THR A 1 173 ? 3.889 -1.635 -20.589 1.00 79.31 173 THR A C 1
ATOM 1380 O O . THR A 1 173 ? 5.014 -1.714 -21.064 1.00 79.31 173 THR A O 1
ATOM 1383 N N . ARG A 1 174 ? 2.863 -1.129 -21.289 1.00 82.62 174 ARG A N 1
ATOM 1384 C CA . ARG A 1 174 ? 2.931 -0.755 -22.718 1.00 82.62 174 ARG A CA 1
ATOM 1385 C C . ARG A 1 174 ? 4.096 0.177 -23.082 1.00 82.62 174 ARG A C 1
ATOM 1387 O O . ARG A 1 174 ? 4.585 0.132 -24.201 1.00 82.62 174 ARG A O 1
ATOM 1394 N N . TYR A 1 175 ? 4.510 1.049 -22.167 1.00 76.81 175 TYR A N 1
ATOM 1395 C CA . TYR A 1 175 ? 5.593 2.009 -22.410 1.00 76.81 175 TYR A CA 1
ATOM 1396 C C . TYR A 1 175 ? 6.981 1.468 -22.053 1.00 76.81 175 TYR A C 1
ATOM 1398 O O . TYR A 1 175 ? 7.971 2.124 -22.362 1.00 76.81 175 TYR A O 1
ATOM 1406 N N . LEU A 1 176 ? 7.068 0.293 -21.420 1.00 84.38 176 LEU A N 1
ATOM 1407 C CA . LEU A 1 176 ? 8.349 -0.324 -21.079 1.00 84.38 176 LEU A CA 1
ATOM 1408 C C . LEU A 1 176 ? 9.128 -0.740 -22.331 1.00 84.38 176 LEU A C 1
ATOM 1410 O O . LEU A 1 176 ? 10.348 -0.654 -22.329 1.00 84.38 176 LEU A O 1
ATOM 1414 N N . ASP A 1 177 ? 8.438 -1.089 -23.419 1.00 80.88 177 ASP A N 1
ATOM 1415 C CA . ASP A 1 177 ? 9.065 -1.453 -24.699 1.00 80.88 177 ASP A CA 1
ATOM 1416 C C . ASP A 1 177 ? 9.852 -0.293 -25.337 1.00 80.88 177 ASP A C 1
ATOM 1418 O O . ASP A 1 177 ? 10.664 -0.507 -26.233 1.00 80.88 177 ASP A O 1
ATOM 1422 N N . LEU A 1 178 ? 9.615 0.941 -24.878 1.00 85.06 178 LEU A N 1
ATOM 1423 C CA . LEU A 1 178 ? 10.300 2.151 -25.338 1.00 85.06 178 LEU A CA 1
ATOM 1424 C C . LEU A 1 178 ? 11.508 2.522 -24.461 1.00 85.06 178 LEU A C 1
ATOM 1426 O O . LEU A 1 178 ? 12.174 3.519 -24.735 1.00 85.06 178 LEU A O 1
ATOM 1430 N N . VAL A 1 179 ? 11.777 1.772 -23.386 1.00 86.81 179 VAL A N 1
ATOM 1431 C CA . VAL A 1 179 ? 12.875 2.052 -22.453 1.00 86.81 179 VAL A CA 1
ATOM 1432 C C . VAL A 1 179 ? 14.132 1.313 -22.908 1.00 86.81 179 VAL A C 1
ATOM 1434 O O . VAL A 1 179 ? 14.233 0.097 -22.780 1.00 86.81 179 VAL A O 1
ATOM 1437 N N . GLU A 1 180 ? 15.112 2.061 -23.417 1.00 87.94 180 GLU A N 1
ATOM 1438 C CA . GLU A 1 180 ? 16.353 1.498 -23.976 1.00 87.94 180 GLU A CA 1
ATOM 1439 C C . GLU A 1 180 ? 17.305 0.947 -22.901 1.00 87.94 180 GLU A C 1
ATOM 1441 O O . GLU A 1 180 ? 18.059 0.002 -23.130 1.00 87.94 180 GLU A O 1
ATOM 1446 N N . SER A 1 181 ? 17.286 1.537 -21.704 1.00 91.62 181 SER A N 1
ATOM 1447 C CA . SER A 1 181 ? 18.156 1.138 -20.599 1.00 91.62 181 SER A CA 1
ATOM 1448 C C . SER A 1 181 ? 17.542 -0.019 -19.817 1.00 91.62 181 SER A C 1
ATOM 1450 O O . SER A 1 181 ? 16.537 0.171 -19.136 1.00 91.62 181 SER A O 1
ATOM 1452 N N . ALA A 1 182 ? 18.192 -1.188 -19.816 1.00 88.00 182 ALA A N 1
ATOM 1453 C CA . ALA A 1 182 ? 17.750 -2.354 -19.039 1.00 88.00 182 ALA A CA 1
ATOM 1454 C C . ALA A 1 182 ? 17.545 -2.027 -17.548 1.00 88.00 182 ALA A C 1
ATOM 1456 O O . ALA A 1 182 ? 16.538 -2.386 -16.950 1.00 88.00 182 ALA A O 1
ATOM 1457 N N . ARG A 1 183 ? 18.455 -1.240 -16.963 1.00 86.81 183 ARG A N 1
ATOM 1458 C CA . ARG A 1 183 ? 18.324 -0.788 -15.573 1.00 86.81 183 ARG A CA 1
ATOM 1459 C C . ARG A 1 183 ? 17.096 0.097 -15.371 1.00 86.81 183 ARG A C 1
ATOM 1461 O O . ARG A 1 183 ? 16.423 0.009 -14.348 1.00 86.81 183 ARG A O 1
ATOM 1468 N N . GLU A 1 184 ? 16.850 1.016 -16.298 1.00 85.62 184 GLU A N 1
ATOM 1469 C CA . GLU A 1 184 ? 15.701 1.909 -16.191 1.00 85.62 184 GLU A CA 1
ATOM 1470 C C . GLU A 1 184 ? 14.390 1.142 -16.390 1.00 85.62 184 GLU A C 1
ATOM 1472 O O . GLU A 1 184 ? 13.411 1.417 -15.696 1.00 85.62 184 GLU A O 1
ATOM 1477 N N . TRP A 1 185 ? 14.404 0.155 -17.285 1.00 89.06 185 TRP A N 1
ATOM 1478 C CA . TRP A 1 185 ? 13.308 -0.769 -17.532 1.00 89.06 185 TRP A CA 1
ATOM 1479 C C . TRP A 1 185 ? 12.952 -1.542 -16.261 1.00 89.06 185 TRP A C 1
ATOM 1481 O O . TRP A 1 185 ? 11.790 -1.522 -15.857 1.00 89.06 185 TRP A O 1
ATOM 1491 N N . ASP A 1 186 ? 13.946 -2.117 -15.573 1.00 86.94 186 ASP A N 1
ATOM 1492 C CA . ASP A 1 186 ? 13.746 -2.832 -14.305 1.00 86.94 186 ASP A CA 1
ATOM 1493 C C . ASP A 1 186 ? 13.145 -1.903 -13.241 1.00 86.94 186 ASP A C 1
ATOM 1495 O O . ASP A 1 186 ? 12.140 -2.224 -12.605 1.00 86.94 186 ASP A O 1
ATOM 1499 N N . GLU A 1 187 ? 13.702 -0.696 -13.085 1.00 85.44 187 GLU A N 1
ATOM 1500 C CA . GLU A 1 187 ? 13.193 0.287 -12.124 1.00 85.44 187 GLU A CA 1
ATOM 1501 C C . GLU A 1 187 ? 11.741 0.705 -12.422 1.00 85.44 187 GLU A C 1
ATOM 1503 O O . GLU A 1 187 ? 10.966 0.932 -11.490 1.00 85.44 187 GLU A O 1
ATOM 1508 N N . TRP A 1 188 ? 11.359 0.824 -13.697 1.00 88.06 188 TRP A N 1
ATOM 1509 C CA . TRP A 1 188 ? 9.983 1.124 -14.099 1.00 88.06 188 TRP A CA 1
ATOM 1510 C C . TRP A 1 188 ? 9.041 -0.061 -13.945 1.00 88.06 188 TRP A C 1
ATOM 1512 O O . TRP A 1 188 ? 7.889 0.136 -13.553 1.00 88.06 188 TRP A O 1
ATOM 1522 N N . ARG A 1 189 ? 9.509 -1.281 -14.206 1.00 88.69 189 ARG A N 1
ATOM 1523 C CA . ARG A 1 189 ? 8.724 -2.491 -13.975 1.00 88.69 189 ARG A CA 1
ATOM 1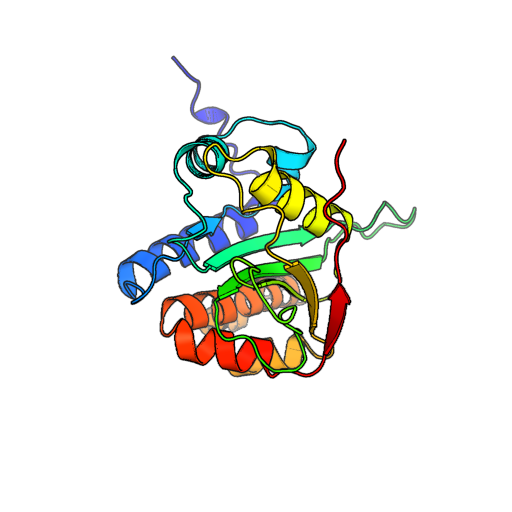524 C C . ARG A 1 189 ? 8.333 -2.611 -12.506 1.00 88.69 189 ARG A C 1
ATOM 1526 O O . ARG A 1 189 ? 7.161 -2.830 -12.214 1.00 88.69 189 ARG A O 1
ATOM 1533 N N . GLU A 1 190 ? 9.270 -2.377 -11.593 1.00 87.06 190 GLU A N 1
ATOM 1534 C CA . GLU A 1 190 ? 8.993 -2.386 -10.152 1.00 87.06 190 GLU A CA 1
ATOM 1535 C C . GLU A 1 190 ? 7.983 -1.304 -9.737 1.00 87.06 190 GLU A C 1
ATOM 1537 O O . GLU A 1 190 ? 7.096 -1.547 -8.917 1.00 87.06 190 GLU A O 1
ATOM 1542 N N . VAL A 1 191 ? 8.045 -0.116 -10.351 1.00 88.31 191 VAL A N 1
ATOM 1543 C CA . VAL A 1 191 ? 7.027 0.929 -10.147 1.00 88.31 191 VAL A CA 1
ATOM 1544 C C . VAL A 1 191 ? 5.643 0.455 -10.588 1.00 88.31 191 VAL A C 1
ATOM 1546 O O . VAL A 1 191 ? 4.668 0.636 -9.857 1.00 88.31 191 VAL A O 1
ATOM 1549 N N . TRP A 1 192 ? 5.546 -0.167 -11.762 1.00 91.44 192 TRP A N 1
ATOM 1550 C CA . TRP A 1 192 ? 4.273 -0.656 -12.283 1.00 91.44 192 TRP A CA 1
ATOM 1551 C C . TRP A 1 192 ? 3.704 -1.821 -11.483 1.00 91.44 192 TRP A C 1
ATOM 1553 O O . TRP A 1 192 ? 2.490 -1.864 -11.308 1.00 91.44 192 TRP A O 1
ATOM 1563 N N . LYS A 1 193 ? 4.542 -2.713 -10.943 1.00 89.75 193 LYS A N 1
ATOM 1564 C CA . LYS A 1 193 ? 4.107 -3.785 -10.031 1.00 89.75 193 LYS A CA 1
ATOM 1565 C C . LYS A 1 193 ? 3.350 -3.225 -8.822 1.00 89.75 193 LYS A C 1
ATOM 1567 O O . LYS A 1 193 ? 2.251 -3.686 -8.521 1.00 89.75 193 LYS A O 1
ATOM 1572 N N . MET A 1 194 ? 3.889 -2.186 -8.179 1.00 86.88 194 MET A N 1
ATOM 1573 C CA . MET A 1 194 ? 3.209 -1.519 -7.059 1.00 86.88 194 MET A CA 1
ATOM 1574 C C . MET A 1 194 ? 1.906 -0.844 -7.486 1.00 86.88 194 MET A C 1
ATOM 1576 O O . MET A 1 194 ? 0.883 -0.993 -6.818 1.00 86.88 194 MET A O 1
ATOM 1580 N N . ILE A 1 195 ? 1.943 -0.092 -8.595 1.00 91.12 195 ILE A N 1
ATOM 1581 C CA . ILE A 1 195 ? 0.767 0.623 -9.105 1.00 91.12 195 ILE A CA 1
ATOM 1582 C C . ILE A 1 195 ? -0.351 -0.363 -9.422 1.00 91.12 195 ILE A C 1
ATOM 1584 O O . ILE A 1 195 ? -1.483 -0.126 -9.022 1.00 91.12 195 ILE A O 1
ATOM 1588 N N . ALA A 1 196 ? -0.036 -1.467 -10.095 1.00 91.94 196 ALA A N 1
ATOM 1589 C CA . ALA A 1 196 ? -1.010 -2.461 -10.514 1.00 91.94 196 ALA A CA 1
ATOM 1590 C C . ALA A 1 196 ? -1.746 -3.086 -9.323 1.00 91.94 196 ALA A C 1
ATOM 1592 O O . ALA A 1 196 ? -2.973 -3.187 -9.336 1.00 91.94 196 ALA A O 1
ATOM 1593 N N . LEU A 1 197 ? -1.015 -3.450 -8.266 1.00 92.06 197 LEU A N 1
ATOM 1594 C CA . LEU A 1 197 ? -1.613 -4.011 -7.059 1.00 92.06 197 LEU A CA 1
ATOM 1595 C C . LEU A 1 197 ? -2.472 -2.977 -6.314 1.00 92.06 197 LEU A C 1
ATOM 1597 O O . LEU A 1 197 ? -3.607 -3.265 -5.938 1.00 92.06 197 LEU A O 1
ATOM 1601 N N . ALA A 1 198 ? -1.964 -1.755 -6.137 1.00 93.69 198 ALA A N 1
ATOM 1602 C CA . ALA A 1 198 ? -2.716 -0.679 -5.498 1.00 93.69 198 ALA A CA 1
ATOM 1603 C C . ALA A 1 198 ? -3.962 -0.276 -6.309 1.00 93.69 198 ALA A C 1
ATOM 1605 O O . ALA A 1 198 ? -5.033 -0.084 -5.738 1.00 93.69 198 ALA A O 1
ATOM 1606 N N . GLU A 1 199 ? -3.868 -0.204 -7.639 1.00 94.50 199 GLU A N 1
ATOM 1607 C CA . GLU A 1 199 ? -5.010 0.052 -8.519 1.00 94.50 199 GLU A CA 1
ATOM 1608 C C . GLU A 1 199 ? -6.044 -1.076 -8.446 1.00 94.50 199 GLU A C 1
ATOM 1610 O O . GLU A 1 199 ? -7.243 -0.796 -8.427 1.00 94.50 199 GLU A O 1
ATOM 1615 N N . ALA A 1 200 ? -5.616 -2.337 -8.356 1.00 94.12 200 ALA A N 1
ATOM 1616 C CA . ALA A 1 200 ? -6.532 -3.457 -8.171 1.00 94.12 200 ALA A CA 1
ATOM 1617 C C . ALA A 1 200 ? -7.339 -3.320 -6.870 1.00 94.12 200 ALA A C 1
ATOM 1619 O O . ALA A 1 200 ? -8.560 -3.496 -6.892 1.00 94.12 200 ALA A O 1
ATOM 1620 N N . VAL A 1 201 ? -6.690 -2.906 -5.774 1.00 94.12 201 VAL A N 1
ATOM 1621 C CA . VAL A 1 201 ? -7.369 -2.593 -4.507 1.00 94.12 201 VAL A CA 1
ATOM 1622 C C . VAL A 1 201 ? -8.332 -1.416 -4.674 1.00 94.12 201 VAL A C 1
ATOM 1624 O O . VAL A 1 201 ? -9.459 -1.490 -4.205 1.00 94.12 201 VAL A O 1
ATOM 1627 N N . LEU A 1 202 ? -7.956 -0.355 -5.393 1.00 94.00 202 LEU A N 1
ATOM 1628 C CA . LEU A 1 202 ? -8.856 0.777 -5.663 1.00 94.00 202 LEU A CA 1
ATOM 1629 C C . LEU A 1 202 ? -10.065 0.398 -6.536 1.00 94.00 202 LEU A C 1
ATOM 1631 O O . LEU A 1 202 ? -11.121 1.018 -6.425 1.00 94.00 202 LEU A O 1
ATOM 1635 N N . LYS A 1 203 ? -9.916 -0.596 -7.414 1.00 94.31 203 LYS A N 1
ATOM 1636 C CA . LYS A 1 203 ? -10.968 -1.063 -8.324 1.00 94.31 203 LYS A CA 1
ATOM 1637 C C . LYS A 1 203 ? -11.949 -2.023 -7.655 1.00 94.31 203 LYS A C 1
ATOM 1639 O O . LYS A 1 203 ? -13.146 -1.942 -7.911 1.00 94.31 203 LYS A O 1
ATOM 1644 N N . ASP A 1 204 ? -11.447 -2.955 -6.852 1.00 93.31 204 ASP A N 1
ATOM 1645 C CA . ASP A 1 204 ? -12.251 -3.940 -6.125 1.00 93.31 204 ASP A CA 1
ATOM 1646 C C . ASP A 1 204 ? -11.620 -4.206 -4.748 1.00 93.31 204 ASP A C 1
ATOM 1648 O O . ASP A 1 204 ? -10.854 -5.166 -4.589 1.00 93.31 204 ASP A O 1
ATOM 1652 N N . PRO A 1 205 ? -11.899 -3.338 -3.758 1.00 90.62 205 PRO A N 1
ATOM 1653 C CA . PRO A 1 205 ? -11.220 -3.369 -2.467 1.00 90.62 205 PRO A CA 1
ATOM 1654 C C . PRO A 1 205 ? -11.407 -4.690 -1.731 1.00 90.62 205 PRO A C 1
ATOM 1656 O O . PRO A 1 205 ? -10.436 -5.323 -1.328 1.00 90.62 205 PRO A O 1
ATOM 1659 N N . VAL A 1 206 ? -12.660 -5.132 -1.599 1.00 88.69 206 VAL A N 1
ATOM 1660 C CA . VAL A 1 206 ? -13.025 -6.294 -0.781 1.00 88.69 206 VAL A CA 1
ATOM 1661 C C . VAL A 1 206 ? -12.394 -7.562 -1.344 1.00 88.69 206 VAL A C 1
ATOM 1663 O O . VAL A 1 206 ? -11.751 -8.310 -0.606 1.00 88.69 206 VAL A O 1
ATOM 1666 N N . ARG A 1 207 ? -12.530 -7.802 -2.655 1.00 90.81 207 ARG A N 1
ATOM 1667 C CA . ARG A 1 207 ? -11.979 -9.009 -3.277 1.00 90.81 207 ARG A CA 1
ATOM 1668 C C . ARG A 1 207 ? -10.456 -8.995 -3.275 1.00 90.81 207 ARG A C 1
ATOM 1670 O O . ARG A 1 207 ? -9.848 -10.016 -2.965 1.00 90.81 207 ARG A O 1
ATOM 1677 N N . THR A 1 208 ? -9.847 -7.865 -3.628 1.00 92.88 208 THR A N 1
ATOM 1678 C CA . THR A 1 208 ? -8.389 -7.779 -3.789 1.00 92.88 208 THR A CA 1
ATOM 1679 C C . THR A 1 208 ? -7.683 -7.870 -2.441 1.00 92.88 208 THR A C 1
ATOM 1681 O O . THR A 1 208 ? -6.729 -8.627 -2.310 1.00 92.88 208 THR A O 1
ATOM 1684 N N . ILE A 1 209 ? -8.186 -7.193 -1.404 1.00 91.69 209 ILE A N 1
ATOM 1685 C CA . ILE A 1 209 ? -7.651 -7.324 -0.041 1.00 91.69 209 ILE A CA 1
ATOM 1686 C C . ILE A 1 209 ? -7.805 -8.762 0.465 1.00 91.69 209 ILE A C 1
ATOM 1688 O O . ILE A 1 209 ? -6.869 -9.308 1.044 1.00 91.69 209 ILE A O 1
ATOM 1692 N N . ALA A 1 210 ? -8.948 -9.408 0.215 1.00 90.19 210 ALA A N 1
ATOM 1693 C CA . ALA A 1 210 ? -9.141 -10.803 0.599 1.00 90.19 210 ALA A CA 1
ATOM 1694 C C . ALA A 1 210 ? -8.167 -11.757 -0.115 1.00 90.19 210 ALA A C 1
ATOM 1696 O O . ALA A 1 210 ? -7.715 -12.717 0.503 1.00 90.19 210 ALA A O 1
ATOM 1697 N N . ASP A 1 211 ? -7.838 -11.517 -1.389 1.00 91.62 211 ASP A N 1
ATOM 1698 C CA . ASP A 1 211 ? -6.805 -12.275 -2.110 1.00 91.62 211 ASP A CA 1
ATOM 1699 C C . ASP A 1 211 ? -5.405 -12.016 -1.534 1.00 91.62 211 ASP A C 1
ATOM 1701 O O . ASP A 1 211 ? -4.677 -12.967 -1.260 1.00 91.62 211 ASP A O 1
ATOM 1705 N N . ILE A 1 212 ? -5.063 -10.752 -1.261 1.00 92.69 212 ILE A N 1
ATOM 1706 C CA . ILE A 1 212 ? -3.795 -10.368 -0.627 1.00 92.69 212 ILE A CA 1
ATOM 1707 C C . ILE A 1 212 ? -3.629 -11.091 0.717 1.00 92.69 212 ILE A C 1
ATOM 1709 O O . ILE A 1 212 ? -2.611 -11.737 0.938 1.00 92.69 212 ILE A O 1
ATOM 1713 N N . LEU A 1 213 ? -4.635 -11.049 1.598 1.00 91.81 213 LEU A N 1
ATOM 1714 C CA . LEU A 1 213 ? -4.578 -11.670 2.930 1.00 91.81 213 LEU A CA 1
ATOM 1715 C C . LEU A 1 213 ? -4.567 -13.211 2.903 1.00 91.81 213 LEU A C 1
ATOM 1717 O O . LEU A 1 213 ? -4.218 -13.839 3.907 1.00 91.81 213 LEU A O 1
ATOM 1721 N N . LYS A 1 214 ? -4.956 -13.829 1.781 1.00 91.38 214 LYS A N 1
ATOM 1722 C CA . LYS A 1 214 ? -4.887 -15.284 1.558 1.00 91.38 214 LYS A CA 1
ATOM 1723 C C . LYS A 1 214 ? -3.548 -15.746 0.984 1.00 91.38 214 LYS A C 1
ATOM 1725 O O . LYS A 1 214 ? -3.331 -16.953 0.934 1.00 91.38 214 LYS A O 1
ATOM 1730 N N . ALA A 1 215 ? -2.682 -14.830 0.553 1.00 92.38 215 ALA A N 1
ATOM 1731 C CA . ALA A 1 215 ? -1.371 -15.179 0.025 1.00 92.38 215 ALA A CA 1
ATOM 1732 C C . ALA A 1 215 ? -0.503 -15.903 1.071 1.00 92.38 215 ALA A C 1
ATOM 1734 O O . ALA A 1 215 ? -0.688 -15.759 2.286 1.00 92.38 215 ALA A O 1
ATOM 1735 N N . ASP A 1 216 ? 0.478 -16.666 0.595 1.00 91.94 216 ASP A N 1
ATOM 1736 C CA . ASP A 1 216 ? 1.498 -17.249 1.463 1.00 91.94 216 ASP A CA 1
ATOM 1737 C C . ASP A 1 216 ? 2.375 -16.140 2.057 1.00 91.94 216 ASP A C 1
ATOM 1739 O O . ASP A 1 216 ? 2.735 -15.166 1.386 1.00 91.94 216 ASP A O 1
ATOM 1743 N N . GLY A 1 217 ? 2.700 -16.272 3.339 1.00 91.94 217 GLY A N 1
ATOM 1744 C CA . GLY A 1 217 ? 3.465 -15.254 4.042 1.00 91.94 217 GLY A CA 1
ATOM 1745 C C . GLY A 1 217 ? 3.559 -15.464 5.546 1.00 91.94 217 GLY A C 1
ATOM 1746 O O . GLY A 1 217 ? 2.821 -16.263 6.137 1.00 91.94 217 GLY A O 1
ATOM 1747 N N . GLU A 1 218 ? 4.474 -14.711 6.146 1.00 91.81 218 GLU A N 1
ATOM 1748 C CA . GLU A 1 218 ? 4.779 -14.707 7.573 1.00 91.81 218 GLU A CA 1
ATOM 1749 C C . GLU A 1 218 ? 3.874 -13.711 8.302 1.00 91.81 218 GLU A C 1
ATOM 1751 O O . GLU A 1 218 ? 3.728 -12.564 7.879 1.00 91.81 218 GLU A O 1
ATOM 1756 N N . VAL A 1 219 ? 3.285 -14.144 9.418 1.00 92.69 219 VAL A N 1
ATOM 1757 C CA . VAL A 1 219 ? 2.463 -13.296 10.288 1.00 92.69 219 VAL A CA 1
ATOM 1758 C C . VAL A 1 219 ? 3.186 -13.102 11.614 1.00 92.69 219 VAL A C 1
ATOM 1760 O O . VAL A 1 219 ? 3.551 -14.072 12.277 1.00 92.69 219 VAL A O 1
ATOM 1763 N N . THR A 1 220 ? 3.357 -11.852 12.034 1.00 92.44 220 THR A N 1
ATOM 1764 C CA . THR A 1 220 ? 3.943 -11.500 13.332 1.00 92.44 220 THR A CA 1
ATOM 1765 C C . THR A 1 220 ? 2.991 -10.585 14.090 1.00 92.44 220 THR A C 1
ATOM 1767 O O . THR A 1 220 ? 2.556 -9.566 13.560 1.00 92.44 220 THR A O 1
ATOM 1770 N N . ARG A 1 221 ? 2.665 -10.913 15.345 1.00 91.81 221 ARG A N 1
ATOM 1771 C CA . ARG A 1 221 ? 1.910 -9.994 16.210 1.00 91.81 221 ARG A CA 1
ATOM 1772 C C . ARG A 1 221 ? 2.807 -8.825 16.607 1.00 91.81 221 ARG A C 1
ATOM 1774 O O . ARG A 1 221 ? 3.920 -9.040 17.080 1.00 91.81 221 ARG A O 1
ATOM 1781 N N . LEU A 1 222 ? 2.307 -7.608 16.442 1.00 90.94 222 LEU A N 1
ATOM 1782 C CA . LEU A 1 222 ? 3.036 -6.390 16.768 1.00 90.94 222 LEU A CA 1
ATOM 1783 C C . LEU A 1 222 ? 2.712 -5.942 18.195 1.00 90.94 222 LEU A C 1
ATOM 1785 O O . LEU A 1 222 ? 1.564 -6.014 18.642 1.00 90.94 222 LEU A O 1
ATOM 1789 N N . ALA A 1 223 ? 3.735 -5.480 18.911 1.00 84.62 223 ALA A N 1
ATOM 1790 C CA . ALA A 1 223 ? 3.561 -4.831 20.201 1.00 84.62 223 ALA A CA 1
ATOM 1791 C C . ALA A 1 223 ? 3.188 -3.363 19.975 1.00 84.62 223 ALA A C 1
ATOM 1793 O O . ALA A 1 223 ? 3.940 -2.611 19.353 1.00 84.62 223 ALA A O 1
ATOM 1794 N N . VAL A 1 224 ? 2.033 -2.955 20.492 1.00 78.25 224 VAL A N 1
ATOM 1795 C CA . VAL A 1 224 ? 1.684 -1.539 20.615 1.00 78.25 224 VAL A CA 1
ATOM 1796 C C . VAL A 1 224 ? 2.263 -1.092 21.953 1.00 78.25 224 VAL A C 1
ATOM 1798 O O . VAL A 1 224 ? 1.671 -1.343 22.996 1.00 78.25 224 VAL A O 1
ATOM 1801 N N . GLU A 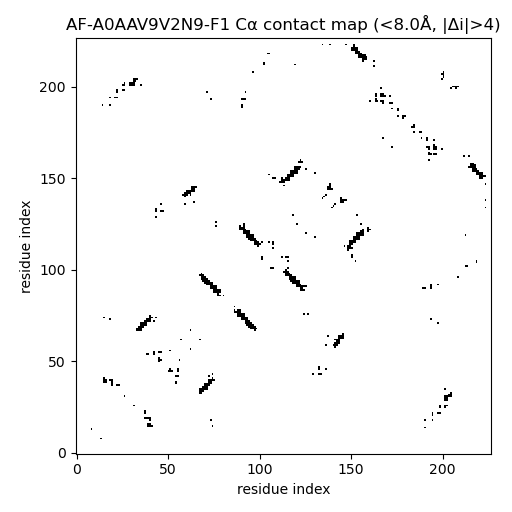1 225 ? 3.483 -0.555 21.945 1.00 67.06 225 GLU A N 1
ATOM 1802 C CA . GLU A 1 225 ? 4.121 -0.083 23.179 1.00 67.06 225 GLU A CA 1
ATOM 1803 C C . GLU A 1 225 ? 3.299 1.068 23.794 1.00 67.06 225 GLU A C 1
ATOM 1805 O O . GLU A 1 225 ? 2.679 1.851 23.068 1.00 67.06 225 GLU A O 1
ATOM 1810 N N . ASP A 1 226 ? 3.325 1.203 25.120 1.00 53.97 226 ASP A N 1
ATOM 1811 C CA . ASP A 1 226 ? 2.826 2.361 25.872 1.00 53.97 226 ASP A CA 1
ATOM 1812 C C . ASP A 1 226 ? 4.046 3.169 26.337 1.00 53.97 226 ASP A C 1
ATOM 1814 O O . ASP A 1 226 ? 4.684 2.819 27.328 1.00 53.97 226 ASP A O 1
ATOM 1818 N N . SER A 1 227 ? 4.435 4.204 25.597 1.00 48.81 227 SER A N 1
ATOM 1819 C CA . SER A 1 227 ? 5.546 5.089 25.974 1.00 48.81 227 SER A CA 1
ATOM 1820 C C . SER A 1 227 ? 5.307 6.513 25.518 1.00 48.81 227 SER A C 1
ATOM 1822 O O . SER A 1 227 ? 5.018 6.694 24.312 1.00 48.81 227 SER A O 1
#

Sequence (227 aa):
MDDLTTARWHPSRFRHHFITNYLCKARDKHKPTVPITVCTAFLLDELARNERSIESDVLLRSFDFDSHPTLIIPTKIKPAARRNGSTAGTWVTYFVVRGDSMPARFPSATGENNGTLVIVSVGAQRSVECEREILQLLYRKAALPVAKSCLAYSFVIERPDELCERYLLPNHTRYLDLVESAREWDEWREVWKMIALAEAVLKDPVRTIADILKADGEVTRLAVEDS

Foldseek 3Di:
DDDPPVVDPPVVCVLQVVLQVLLVVLLVVQVAPAAEAEDGQCQLVCLVVVNDDPRLVCLQEPDPCLRHFWYKHWYFAFPPDDPDDDRRTWIKIWIWGWDQDAPVVQDQPDDDASTEIETEIATDDDDPSSVVSVLCSAQPRHPNHDDPSHWYKYKYFPCNVVLLVVQQDCVLCVCLVVDPDPVVSVVSVSSSSSSSLSSVCSNHVPVSVNVSSPGDTDMDTDDSDDD

Mean predicted aligned error: 7.98 Å

pLDDT: mean 80.07, std 15.34, range [29.77, 94.75]

Organism: NCBI:txid3140254

Secondary structure (DSSP, 8-state):
---GGGS---GGGHHHHHHHHHHHHHHHHH--SS-EEEPPTTHHHHHHTT---HHHHHHHHH--TTT--EEEEEEEEPPS--SSS---PEEEEEEEEEESS--TTSPPPSSS---EEEEEEEES---HHHHHHHHHIIIIISSSPPPTTSEEEEEEES-HHHHHHHH--HHHHTTGGG---HHHHHHHHHHHHHHHHHHHHHHSHHHHHHHHHHSSEEEEEPP----

Nearest PDB structures (foldseek):
  7v08-assembly1_v  TM=2.637E-01  e=3.855E-01  Saccharomyces cerevisiae BY4741
  7oht-assembly1_v  TM=2.864E-01  e=7.334E-01  Saccharomyces cerevisiae S288C
  7ohq-assembly1_v  TM=1.849E-01  e=8.740E-01  Saccharomyces cerevisiae S288C
  5wxl-assembly1_A  TM=2.068E-01  e=1.171E+00  Saccharomyces cerevisiae S288C
  5a53-assembly1_C  TM=1.769E-01  e=1.104E+00  Saccharomyces cerevisiae

Solvent-accessible surface area (backbone atoms only — not comparable to full-atom values): 13079 Å² total; per-residue (Å²): 134,83,68,72,77,71,72,63,84,45,78,94,45,47,64,46,52,49,51,36,55,49,51,53,53,44,37,70,71,49,57,43,95,57,62,68,47,76,46,53,42,51,51,66,62,29,58,76,67,70,51,88,44,74,65,56,48,46,55,29,63,67,40,51,56,89,79,39,43,34,39,37,37,44,35,66,52,61,72,80,82,64,98,67,94,72,81,79,45,46,59,33,34,38,39,41,38,46,44,84,80,62,64,82,91,55,74,70,68,91,66,96,44,79,33,39,36,35,41,33,37,42,44,85,66,84,54,71,68,56,54,47,52,53,48,44,43,43,56,62,63,17,71,44,41,52,59,87,62,33,47,42,30,41,33,39,43,73,56,33,64,67,59,23,58,76,43,55,50,71,83,71,53,65,66,50,85,75,46,86,47,67,71,58,34,52,58,48,50,57,53,38,32,52,47,26,44,53,47,43,33,30,62,42,42,72,64,41,49,54,52,60,74,66,52,63,55,53,75,44,82,53,82,83,78,91,128

Radius of gyration: 17.7 Å; Cα contacts (8 Å, |Δi|>4): 342; chains: 1; bounding box: 47×52×51 Å